Protein AF-A0A497YFB7-F1 (afdb_monomer_lite)

Secondary structure (DSSP, 8-state):
----------------------------------------------------------SSPPPTTGGGSEEEEEEEETTEEEEEEE-HHHHHHHHTTPPPPTT-EEEEEEEETTEEEEEEEEEE-SS--TTS-GGGSBTTEEEEEE-TTS-B-TT--THHHHHHHGGGGGGTT-TTHHHHHH--HHHHHHHHHHHHHTTT----TT-------S------SSS-SS---S----HHHHHHHHHHHHHHHHHTT--

InterPro domains:
  IPR032033 Cytochrome P460 [PF16694] (63-175)
  IPR038142 Cytochrome P460 superfamily [G3DSA:3.50.70.20] (50-182)

Sequence (255 aa):
MKKFLVQPFILVALTLVLIACSNREEPVVPQDSMGDETQTTDAQTSDSQNNQESSATSLIQLPENYEEGVLYTTVTRGSAFEELFTSEEAIEAVQNGEPVPSGTVMTLKIYEDEVLDRIFVMEKRDDWDPEILPEQRNGEWAYQSFDPEGALNEGEDIGRCISCHAGQENDDFLYKLDEMKTYDLEALAGQEDSAAFQFADSHSSGWGVMEVDADSGQALTQVAQGGENLLTNGPESQKVVQDVLLRMYINGLES

Radius of gyration: 34.87 Å; chains: 1; bounding box: 72×127×75 Å

Foldseek 3Di:
DDDDDDDDDDDDDDDDDDDDDDDDDDDDDDDDDDDDDDDDDDDDDPPPPPPPVPVCDDQDADDPCLVVFDQLDWDDDPQKIKTKGWHPQQLVCLLVVHPRDAQIKMKIFIDGNNHGAWIKIKGFHPDRDPVCDCQQAQHRIHIFIAGPVRHGDPVDDSSVLRVVLNVVVVLVSDPCSVSSNVGDPVVVVVVVVVVVVVVPPPPVVPDDDDDDPPDDPDDPDPPPPDDPDDDPDDPVVVVVVVVVVVVVVVVVVVD

Organism: NCBI:txid1373

pLDDT: mean 71.78, std 24.16, range [30.61, 98.44]

Structure (mmCIF, N/CA/C/O backbone):
data_AF-A0A497YFB7-F1
#
_entry.id   AF-A0A497YFB7-F1
#
loop_
_atom_site.group_PDB
_atom_site.id
_atom_site.type_symbol
_atom_site.label_atom_id
_atom_site.label_alt_id
_atom_site.label_comp_id
_atom_site.label_asym_id
_atom_site.label_entity_id
_atom_site.label_seq_id
_atom_site.pdbx_PDB_ins_code
_atom_site.Cartn_x
_atom_site.Cartn_y
_atom_site.Cartn_z
_atom_site.occupancy
_atom_site.B_iso_or_equiv
_atom_site.auth_seq_id
_atom_site.auth_comp_id
_atom_site.auth_asym_id
_atom_site.auth_atom_id
_atom_site.pdbx_PDB_model_num
ATOM 1 N N . MET A 1 1 ? -39.656 33.594 51.643 1.00 42.75 1 MET A N 1
ATOM 2 C CA . MET A 1 1 ? -38.319 33.996 51.143 1.00 42.75 1 MET A CA 1
ATOM 3 C C . MET A 1 1 ? -38.273 33.498 49.688 1.00 42.75 1 MET A C 1
ATOM 5 O O . MET A 1 1 ? -38.336 32.296 49.538 1.00 42.75 1 MET A O 1
ATOM 9 N N . LYS A 1 2 ? -38.545 34.251 48.598 1.00 42.22 2 LYS A N 1
ATOM 10 C CA . LYS A 1 2 ? -37.923 35.485 48.036 1.00 42.22 2 LYS A CA 1
ATOM 11 C C . LYS A 1 2 ? -36.401 35.244 47.858 1.00 42.22 2 LYS A C 1
ATOM 13 O O . LYS A 1 2 ? -35.780 35.028 48.884 1.00 42.22 2 LYS A O 1
ATOM 18 N N . LYS A 1 3 ? -35.744 35.265 46.680 1.00 46.88 3 LYS A N 1
ATOM 19 C CA . LYS A 1 3 ? -35.968 35.931 45.371 1.00 46.88 3 LYS A CA 1
ATOM 20 C C . LYS A 1 3 ? -35.132 35.282 44.230 1.00 46.88 3 LYS A C 1
ATOM 22 O O . LYS A 1 3 ? -34.163 34.590 44.503 1.00 46.88 3 LYS A O 1
ATOM 27 N N . PHE A 1 4 ? -35.524 35.618 42.996 1.00 54.41 4 PHE A N 1
ATOM 28 C CA . PHE A 1 4 ? -34.868 35.510 41.677 1.00 54.41 4 PHE A CA 1
ATOM 29 C C . PHE A 1 4 ? -33.481 36.185 41.533 1.00 54.41 4 PHE A C 1
ATOM 31 O O . PHE A 1 4 ? -33.250 37.187 42.207 1.00 54.41 4 PHE A O 1
ATOM 38 N N . LEU A 1 5 ? -32.674 35.722 40.552 1.00 58.81 5 LEU A N 1
ATOM 39 C CA . LEU A 1 5 ? -31.714 36.459 39.672 1.00 58.81 5 LEU A CA 1
ATOM 40 C C . LEU A 1 5 ? -31.010 35.412 38.757 1.00 58.81 5 LEU A C 1
ATOM 42 O O . LEU A 1 5 ? -30.361 34.529 39.296 1.00 58.81 5 LEU A O 1
ATOM 46 N N . VAL A 1 6 ? -31.284 35.218 37.454 1.00 48.78 6 VAL A N 1
ATOM 47 C CA . VAL A 1 6 ? -31.122 36.026 36.211 1.00 48.78 6 VAL A CA 1
ATOM 48 C C . VAL A 1 6 ? -29.656 36.210 35.737 1.00 48.78 6 VAL A C 1
ATOM 50 O O . VAL A 1 6 ? -29.008 37.138 36.196 1.00 48.78 6 VAL A O 1
ATOM 53 N N . GLN A 1 7 ? -29.245 35.353 34.767 1.00 47.09 7 GLN A N 1
ATOM 54 C CA . GLN A 1 7 ? -28.405 35.554 33.541 1.00 47.09 7 GLN A CA 1
ATOM 55 C C . GLN A 1 7 ? -26.952 36.128 33.630 1.00 47.09 7 GLN A C 1
ATOM 57 O O . GLN A 1 7 ? -26.627 36.709 34.658 1.00 47.09 7 GLN A O 1
ATOM 62 N N . PRO A 1 8 ? -26.061 36.004 32.593 1.00 56.19 8 PRO A N 1
ATOM 63 C CA . PRO A 1 8 ? -26.361 35.927 31.149 1.00 56.19 8 PRO A CA 1
ATOM 64 C C . PRO A 1 8 ? -25.592 34.927 30.250 1.00 56.19 8 PRO A C 1
ATOM 66 O O . PRO A 1 8 ? -24.484 34.478 30.519 1.00 56.19 8 PRO A O 1
ATOM 69 N N . PHE A 1 9 ? -26.250 34.666 29.114 1.00 48.81 9 PHE A N 1
ATOM 70 C CA . PHE A 1 9 ? -25.716 34.235 27.820 1.00 48.81 9 PHE A CA 1
ATOM 71 C C . PHE A 1 9 ? -24.522 35.103 27.385 1.00 48.81 9 PHE A C 1
ATOM 73 O O . PHE A 1 9 ? -24.640 36.329 27.363 1.00 48.81 9 PHE A O 1
ATOM 80 N N . ILE A 1 10 ? -23.425 34.478 26.951 1.00 48.16 10 ILE A N 1
ATOM 81 C CA . ILE A 1 10 ? -22.357 35.159 26.211 1.00 48.16 10 ILE A CA 1
ATOM 82 C C . ILE A 1 10 ? -22.570 34.892 24.722 1.00 48.16 10 ILE A C 1
ATOM 84 O O . ILE A 1 10 ? -22.382 33.790 24.216 1.00 48.16 10 ILE A O 1
ATOM 88 N N . LEU A 1 11 ? -23.015 35.952 24.056 1.00 49.31 11 LEU A N 1
ATOM 89 C CA . LEU A 1 11 ? -23.050 36.151 22.616 1.00 49.31 11 LEU A CA 1
ATOM 90 C C . LEU A 1 11 ? -21.598 36.367 22.152 1.00 49.31 11 LEU A C 1
ATOM 92 O O . LEU A 1 11 ? -21.020 37.408 22.460 1.00 49.31 11 LEU A O 1
ATOM 96 N N . VAL A 1 12 ? -20.992 35.413 21.442 1.00 50.50 12 VAL A N 1
ATOM 97 C CA . VAL A 1 12 ? -19.731 35.670 20.725 1.00 50.50 12 VAL A CA 1
ATOM 98 C C . VAL A 1 12 ? -20.082 36.018 19.288 1.00 50.50 12 VAL A C 1
ATOM 100 O O . VAL A 1 12 ? -20.609 35.205 18.531 1.00 50.50 12 VAL A O 1
ATOM 103 N N . ALA A 1 13 ? -19.863 37.290 18.980 1.00 49.97 13 ALA A N 1
ATOM 104 C CA . ALA A 1 13 ? -20.120 37.909 17.702 1.00 49.97 13 ALA A CA 1
ATOM 105 C C . ALA A 1 13 ? -19.137 37.420 16.632 1.00 49.97 13 ALA A C 1
ATOM 107 O O . ALA A 1 13 ? -17.928 37.352 16.837 1.00 49.97 13 ALA A O 1
ATOM 108 N N . LEU A 1 14 ? -19.713 37.154 15.466 1.00 50.00 14 LEU A N 1
ATOM 109 C CA . LEU A 1 14 ? -19.076 37.078 14.166 1.00 50.00 14 LEU A CA 1
ATOM 110 C C . LEU A 1 14 ? -18.364 38.410 13.856 1.00 50.00 14 LEU A C 1
ATOM 112 O O . LEU A 1 14 ? -19.027 39.439 13.722 1.00 50.00 14 LEU A O 1
ATOM 116 N N . THR A 1 15 ? -17.042 38.396 13.687 1.00 57.09 15 THR A N 1
ATOM 117 C CA . THR A 1 15 ? -16.309 39.490 13.029 1.00 57.09 15 THR A CA 1
ATOM 118 C C . THR A 1 15 ? -15.356 38.928 11.981 1.00 57.09 15 THR A C 1
ATOM 120 O O . THR A 1 15 ? -14.325 38.350 12.315 1.00 57.09 15 THR A O 1
ATOM 123 N N . LEU A 1 16 ? -15.721 39.130 10.710 1.00 52.56 16 LEU A N 1
ATOM 124 C CA . LEU A 1 16 ? -14.807 39.114 9.571 1.00 52.56 16 LEU A CA 1
ATOM 125 C C . LEU A 1 16 ? -13.705 40.164 9.781 1.00 52.56 16 LEU A C 1
ATOM 127 O O . LEU A 1 16 ? -14.020 41.330 10.024 1.00 52.56 16 LEU A O 1
ATOM 131 N N . VAL A 1 17 ? -12.444 39.789 9.562 1.00 63.25 17 VAL A N 1
ATOM 132 C CA . VAL A 1 17 ? -11.393 40.740 9.175 1.00 63.25 17 VAL A CA 1
ATOM 133 C C . VAL A 1 17 ? -10.777 40.260 7.867 1.00 63.25 17 VAL A C 1
ATOM 135 O O . VAL A 1 17 ? -10.357 39.115 7.732 1.00 63.25 17 VAL A O 1
ATOM 138 N N . LEU A 1 18 ? -10.822 41.165 6.894 1.00 52.75 18 LEU A N 1
ATOM 139 C CA . LEU A 1 18 ? -10.358 41.026 5.524 1.00 52.75 18 LEU A CA 1
ATOM 140 C C . LEU A 1 18 ? -8.827 40.970 5.449 1.00 52.75 18 LEU A C 1
ATOM 142 O O . LEU A 1 18 ? -8.122 41.670 6.173 1.00 52.75 18 LEU A O 1
ATOM 146 N N . ILE A 1 19 ? -8.355 40.180 4.490 1.00 59.09 19 ILE A N 1
ATOM 147 C CA . ILE A 1 19 ? -6.995 40.151 3.950 1.00 59.09 19 ILE A CA 1
ATOM 148 C C . ILE A 1 19 ? -6.651 41.517 3.335 1.00 59.09 19 ILE A C 1
ATOM 150 O O . ILE A 1 19 ? -7.432 42.045 2.544 1.00 59.09 19 ILE A O 1
ATOM 154 N N . ALA A 1 20 ? -5.453 42.039 3.609 1.00 40.19 20 ALA A N 1
ATOM 155 C CA . ALA A 1 20 ? -4.760 42.945 2.694 1.00 40.19 20 ALA A CA 1
ATOM 156 C C . ALA A 1 20 ? -3.237 42.805 2.840 1.00 40.19 20 ALA A C 1
ATOM 158 O O . ALA A 1 20 ? -2.679 42.884 3.933 1.00 40.19 20 ALA A O 1
ATOM 159 N N . CYS A 1 21 ? -2.598 42.570 1.699 1.00 46.19 21 CYS A N 1
ATOM 160 C CA . CYS A 1 21 ? -1.177 42.360 1.475 1.00 46.19 21 CYS A CA 1
ATOM 161 C C . CYS A 1 21 ? -0.323 43.559 1.925 1.00 46.19 21 CYS A C 1
ATOM 163 O O . CYS A 1 21 ? -0.639 44.702 1.596 1.00 46.19 21 CYS A O 1
ATOM 165 N N . SER A 1 22 ? 0.808 43.311 2.590 1.00 42.84 22 SER A N 1
ATOM 166 C CA . SER A 1 22 ? 1.875 44.311 2.708 1.00 42.84 22 SER A CA 1
ATOM 167 C C . SER A 1 22 ? 2.851 44.165 1.543 1.00 42.84 22 SER A C 1
ATOM 169 O O . SER A 1 22 ? 3.735 43.317 1.576 1.00 42.84 22 SER A O 1
ATOM 171 N N . ASN A 1 23 ? 2.710 45.036 0.543 1.00 52.12 23 ASN A N 1
ATOM 172 C CA . ASN A 1 23 ? 3.844 45.485 -0.259 1.00 52.12 23 ASN A CA 1
ATOM 173 C C . ASN A 1 23 ? 4.532 46.614 0.512 1.00 52.12 23 ASN A C 1
ATOM 175 O O . ASN A 1 23 ? 3.881 47.588 0.893 1.00 52.12 23 ASN A O 1
ATOM 179 N N . ARG A 1 24 ? 5.840 46.489 0.743 1.00 48.94 24 ARG A N 1
ATOM 180 C CA . ARG A 1 24 ? 6.675 47.579 1.250 1.00 48.94 24 ARG A CA 1
ATOM 181 C C . ARG A 1 24 ? 7.493 48.130 0.089 1.00 48.94 24 ARG A C 1
ATOM 183 O O . ARG A 1 24 ? 8.480 47.526 -0.313 1.00 48.94 24 ARG A O 1
ATOM 190 N N . GLU A 1 25 ? 7.057 49.266 -0.439 1.00 51.03 25 GLU A N 1
ATOM 191 C CA . GLU A 1 25 ? 7.879 50.142 -1.271 1.00 51.03 25 GLU A CA 1
ATOM 192 C C . GLU A 1 25 ? 8.700 51.054 -0.353 1.00 51.03 25 GLU A C 1
ATOM 194 O O . GLU A 1 25 ? 8.152 51.681 0.553 1.00 51.03 25 GLU A O 1
ATOM 199 N N . GLU A 1 26 ? 10.005 51.146 -0.594 1.00 54.66 26 GLU A N 1
ATOM 200 C CA . GLU A 1 26 ? 10.865 52.203 -0.055 1.00 54.66 26 GLU A CA 1
ATOM 201 C C . GLU A 1 26 ? 11.804 52.740 -1.153 1.00 54.66 26 GLU A C 1
ATOM 203 O O . GLU A 1 26 ? 11.994 52.079 -2.176 1.00 54.66 26 GLU A O 1
ATOM 208 N N . PRO A 1 27 ? 12.288 53.992 -1.020 1.00 50.84 27 PRO A N 1
ATOM 209 C CA . PRO A 1 27 ? 12.304 54.951 -2.118 1.00 50.84 27 PRO A CA 1
ATOM 210 C C . PRO A 1 27 ? 13.652 55.101 -2.832 1.00 50.84 27 PRO A C 1
ATOM 212 O O . PRO A 1 27 ? 14.726 54.947 -2.257 1.00 50.84 27 PRO A O 1
ATOM 215 N N . VAL A 1 28 ? 13.554 55.505 -4.100 1.00 43.94 28 VAL A N 1
ATOM 216 C CA . VAL A 1 28 ? 14.650 55.845 -5.014 1.00 43.94 28 VAL A CA 1
ATOM 217 C C . VAL A 1 28 ? 15.328 57.163 -4.616 1.00 43.94 28 VAL A C 1
ATOM 219 O O . VAL A 1 28 ? 14.665 58.190 -4.466 1.00 43.94 28 VAL A O 1
ATOM 222 N N . VAL A 1 29 ? 16.663 57.153 -4.552 1.00 45.00 29 VAL A N 1
ATOM 223 C CA . VAL A 1 29 ? 17.527 58.347 -4.608 1.00 45.00 29 VAL A CA 1
ATOM 224 C C . VAL A 1 29 ? 18.450 58.203 -5.829 1.00 45.00 29 VAL A C 1
ATOM 226 O O . VAL A 1 29 ? 19.072 57.150 -5.967 1.00 45.00 29 VAL A O 1
ATOM 229 N N . PRO A 1 30 ? 18.563 59.206 -6.722 1.00 49.78 30 PRO A N 1
ATOM 230 C CA . PRO A 1 30 ? 19.405 59.117 -7.911 1.00 49.78 30 PRO A CA 1
ATOM 231 C C . PRO A 1 30 ? 20.786 59.755 -7.688 1.00 49.78 30 PRO A C 1
ATOM 233 O O . PRO A 1 30 ? 20.888 60.870 -7.173 1.00 49.78 30 PRO A O 1
ATOM 236 N N . GLN A 1 31 ? 21.846 59.088 -8.146 1.00 36.91 31 GLN A N 1
ATOM 237 C CA . GLN A 1 31 ? 23.138 59.726 -8.411 1.00 36.91 31 GLN A CA 1
ATOM 238 C C . GLN A 1 31 ? 23.654 59.315 -9.792 1.00 36.91 31 GLN A C 1
ATOM 240 O O . GLN A 1 31 ? 23.968 58.154 -10.036 1.00 36.91 31 GLN A O 1
ATOM 245 N N . ASP A 1 32 ? 23.748 60.312 -10.671 1.00 36.38 32 ASP A N 1
ATOM 246 C CA . ASP A 1 32 ? 24.541 60.291 -11.896 1.00 36.38 32 ASP A CA 1
ATOM 247 C C . ASP A 1 32 ? 26.041 60.183 -11.574 1.00 36.38 32 ASP A C 1
ATOM 249 O O . ASP A 1 32 ? 26.531 60.891 -10.692 1.00 36.38 32 ASP A O 1
ATOM 253 N N . SER A 1 33 ? 26.779 59.371 -12.344 1.00 33.81 33 SER A N 1
ATOM 254 C CA . SER A 1 33 ? 27.949 59.813 -13.131 1.00 33.81 33 SER A CA 1
ATOM 255 C C . SER A 1 33 ? 28.871 58.648 -13.539 1.00 33.81 33 SER A C 1
ATOM 257 O O . SER A 1 33 ? 29.646 58.154 -12.731 1.00 33.81 33 SER A O 1
ATOM 259 N N . MET A 1 34 ? 28.840 58.345 -14.843 1.00 39.16 34 MET A N 1
ATOM 260 C CA . MET A 1 34 ? 29.971 58.059 -15.751 1.00 39.16 34 MET A CA 1
ATOM 261 C C . MET A 1 34 ? 30.961 56.926 -15.414 1.00 39.16 34 MET A C 1
ATOM 263 O O . MET A 1 34 ? 31.764 57.036 -14.493 1.00 39.16 34 MET A O 1
ATOM 267 N N . GLY A 1 35 ? 31.033 55.927 -16.306 1.00 33.19 35 GLY A N 1
ATOM 268 C CA . GLY A 1 35 ? 32.176 55.013 -16.383 1.00 33.19 35 GLY A CA 1
ATOM 269 C C . GLY A 1 35 ? 31.985 53.810 -17.309 1.00 33.19 35 GLY A C 1
ATOM 270 O O . GLY A 1 35 ? 31.681 52.734 -16.823 1.00 33.19 35 GLY A O 1
ATOM 271 N N . ASP A 1 36 ? 32.193 54.047 -18.605 1.00 31.95 36 ASP A N 1
ATOM 272 C CA . ASP A 1 36 ? 32.851 53.177 -19.599 1.00 31.95 36 ASP A CA 1
ATOM 273 C C . ASP A 1 36 ? 32.318 51.758 -19.914 1.00 31.95 36 ASP A C 1
ATOM 275 O O . ASP A 1 36 ? 32.188 50.873 -19.071 1.00 31.95 36 ASP A O 1
ATOM 279 N N . GLU A 1 37 ? 32.082 51.538 -21.209 1.00 37.53 37 GLU A N 1
ATOM 280 C CA . GLU A 1 37 ? 31.804 50.242 -21.820 1.00 37.53 37 GLU A CA 1
ATOM 281 C C . GLU A 1 37 ? 33.035 49.333 -21.731 1.00 37.53 37 GLU A C 1
ATOM 283 O O . GLU A 1 37 ? 34.111 49.694 -22.196 1.00 37.53 37 GLU A O 1
ATOM 288 N N . THR A 1 38 ? 32.866 48.092 -21.276 1.00 30.72 38 THR A N 1
ATOM 289 C CA . THR A 1 38 ? 33.532 46.934 -21.894 1.00 30.72 38 THR A CA 1
ATOM 290 C C . THR A 1 38 ? 32.700 45.687 -21.621 1.00 30.72 38 THR A C 1
ATOM 292 O O . THR A 1 38 ? 32.530 45.252 -20.486 1.00 30.72 38 THR A O 1
ATOM 295 N N . GLN A 1 39 ? 32.173 45.113 -22.701 1.00 39.41 39 GLN A N 1
ATOM 296 C CA . GLN A 1 39 ? 31.608 43.772 -22.731 1.00 39.41 39 GLN A CA 1
ATOM 297 C C . GLN A 1 39 ? 32.682 42.753 -22.353 1.00 39.41 39 GLN A C 1
ATOM 299 O O . GLN A 1 39 ? 33.675 42.612 -23.066 1.00 39.41 39 GLN A O 1
ATOM 304 N N . THR A 1 40 ? 32.446 41.955 -21.319 1.00 30.61 40 THR A N 1
ATOM 305 C CA . THR A 1 40 ? 32.860 40.552 -21.337 1.00 30.61 40 THR A CA 1
ATOM 306 C C . THR A 1 40 ? 31.831 39.739 -20.561 1.00 30.61 40 THR A C 1
ATOM 308 O O . THR A 1 40 ? 31.403 40.101 -19.471 1.00 30.61 40 THR A O 1
ATOM 311 N N . THR A 1 41 ? 31.364 38.702 -21.236 1.00 43.47 41 THR A N 1
ATOM 312 C CA . THR A 1 41 ? 30.466 37.640 -20.799 1.00 43.47 41 THR A CA 1
ATOM 313 C C . THR A 1 41 ? 30.865 37.057 -19.451 1.00 43.47 41 THR A C 1
ATOM 315 O O . THR A 1 41 ? 31.996 36.612 -19.348 1.00 43.47 41 THR A O 1
ATOM 318 N N . ASP A 1 42 ? 29.923 36.955 -18.513 1.00 32.50 42 ASP A N 1
ATOM 319 C CA . ASP A 1 42 ? 29.866 35.847 -17.556 1.00 32.50 42 ASP A CA 1
ATOM 320 C C . ASP A 1 42 ? 28.408 35.632 -17.139 1.00 32.50 42 ASP A C 1
ATOM 322 O O . ASP A 1 42 ? 27.735 36.507 -16.593 1.00 32.50 42 ASP A O 1
ATOM 326 N N . ALA A 1 43 ? 27.899 34.463 -17.518 1.00 38.19 43 ALA A N 1
ATOM 327 C CA . ALA A 1 43 ? 26.562 34.007 -17.210 1.00 38.19 43 ALA A CA 1
ATOM 328 C C . ALA A 1 43 ? 26.465 33.661 -15.722 1.00 38.19 43 ALA A C 1
ATOM 330 O O . ALA A 1 43 ? 27.314 32.970 -15.165 1.00 38.19 43 ALA A O 1
ATOM 331 N N . GLN A 1 44 ? 25.382 34.122 -15.105 1.00 38.00 44 GLN A N 1
ATOM 332 C CA . GLN A 1 44 ? 24.902 33.627 -13.827 1.00 38.00 44 GLN A CA 1
ATOM 333 C C . GLN A 1 44 ? 24.601 32.126 -13.944 1.00 38.00 44 GLN A C 1
ATOM 335 O O . GLN A 1 44 ? 23.666 31.743 -14.645 1.00 38.00 44 GLN A O 1
ATOM 340 N N . THR A 1 45 ? 25.331 31.291 -13.209 1.00 30.92 45 THR A N 1
ATOM 341 C CA . THR A 1 45 ? 24.811 30.008 -12.732 1.00 30.92 45 THR A CA 1
ATOM 342 C C . THR A 1 45 ? 24.738 30.074 -11.214 1.00 30.92 45 THR A C 1
ATOM 344 O O . THR A 1 45 ? 25.733 30.076 -10.493 1.00 30.92 45 THR A O 1
ATOM 347 N N . SER A 1 46 ? 23.511 30.230 -10.725 1.00 36.34 46 SER A N 1
ATOM 348 C CA . SER A 1 46 ? 23.160 29.980 -9.335 1.00 36.34 46 SER A CA 1
ATOM 349 C C . SER A 1 46 ? 23.064 28.472 -9.141 1.00 36.34 46 SER A C 1
ATOM 351 O O . SER A 1 46 ? 21.972 27.917 -9.180 1.00 36.34 46 SER A O 1
ATOM 353 N N . ASP A 1 47 ? 24.202 27.818 -8.933 1.00 32.59 47 ASP A N 1
ATOM 354 C CA . ASP A 1 47 ? 24.235 26.434 -8.466 1.00 32.59 47 ASP A CA 1
ATOM 355 C C . ASP A 1 47 ? 24.309 26.437 -6.940 1.00 32.59 47 ASP A C 1
ATOM 357 O O . ASP A 1 47 ? 25.370 26.332 -6.325 1.00 32.59 47 ASP A O 1
ATOM 361 N N . SER A 1 48 ? 23.142 26.564 -6.309 1.00 37.97 48 SER A N 1
ATOM 362 C CA . SER A 1 48 ? 22.956 26.072 -4.946 1.00 37.97 48 SER A CA 1
ATOM 363 C C . SER A 1 48 ? 22.889 24.548 -5.006 1.00 37.97 48 SER A C 1
ATOM 365 O O . SER A 1 48 ? 21.816 23.956 -4.938 1.00 37.97 48 SER A O 1
ATOM 367 N N . GLN A 1 49 ? 24.046 23.902 -5.139 1.00 39.72 49 GLN A N 1
ATOM 368 C CA . GLN A 1 49 ? 24.195 22.500 -4.770 1.00 39.72 49 GLN A CA 1
ATOM 369 C C . GLN A 1 49 ? 24.189 22.418 -3.245 1.00 39.72 49 GLN A C 1
ATOM 371 O O . GLN A 1 49 ? 25.234 22.397 -2.599 1.00 39.72 49 GLN A O 1
ATOM 376 N N . ASN A 1 50 ? 22.995 22.380 -2.658 1.00 34.59 50 ASN A N 1
ATOM 377 C CA . ASN A 1 50 ? 22.838 21.788 -1.341 1.00 34.59 50 ASN A CA 1
ATOM 378 C C . ASN A 1 50 ? 22.619 20.286 -1.552 1.00 34.59 50 ASN A C 1
ATOM 380 O O . ASN A 1 50 ? 21.502 19.789 -1.457 1.00 34.59 50 ASN A O 1
ATOM 384 N N . ASN A 1 51 ? 23.700 19.580 -1.900 1.00 42.62 51 ASN A N 1
ATOM 385 C CA . ASN A 1 51 ? 23.772 18.134 -1.729 1.00 42.62 51 ASN A CA 1
ATOM 386 C C . ASN A 1 51 ? 23.821 17.873 -0.220 1.00 42.62 51 ASN A C 1
ATOM 388 O O . ASN A 1 51 ? 24.886 17.719 0.375 1.00 42.62 51 ASN A O 1
ATOM 392 N N . GLN A 1 52 ? 22.650 17.862 0.411 1.00 38.06 52 GLN A N 1
ATOM 393 C CA . GLN A 1 52 ? 22.452 17.014 1.572 1.00 38.06 52 GLN A CA 1
ATOM 394 C C . GLN A 1 52 ? 22.350 15.599 1.019 1.00 38.06 52 GLN A C 1
ATOM 396 O O . GLN A 1 52 ? 21.291 15.121 0.626 1.00 38.06 52 GLN A O 1
ATOM 401 N N . GLU A 1 53 ? 23.522 14.986 0.917 1.00 40.69 53 GLU A N 1
ATOM 402 C CA . GLU A 1 53 ? 23.723 13.554 0.811 1.00 40.69 53 GLU A CA 1
ATOM 403 C C . GLU A 1 53 ? 23.120 12.935 2.077 1.00 40.69 53 GLU A C 1
ATOM 405 O O . GLU A 1 53 ? 23.794 12.710 3.082 1.00 40.69 53 GLU A O 1
ATOM 410 N N . SER A 1 54 ? 21.796 12.763 2.061 1.00 40.91 54 SER A N 1
ATOM 411 C CA . SER A 1 54 ? 21.125 11.861 2.978 1.00 40.91 54 SER A CA 1
ATOM 412 C C . SER A 1 54 ? 21.638 10.486 2.605 1.00 40.91 54 SER A C 1
ATOM 414 O O . SER A 1 54 ? 21.215 9.910 1.607 1.00 40.91 54 SER A O 1
ATOM 416 N N . SER A 1 55 ? 22.602 9.986 3.374 1.00 39.16 55 SER A N 1
ATOM 417 C CA . SER A 1 55 ? 22.894 8.558 3.404 1.00 39.16 55 SER A CA 1
ATOM 418 C C . SER A 1 55 ? 21.542 7.856 3.533 1.00 39.16 55 SER A C 1
ATOM 420 O O . SER A 1 55 ? 20.801 8.147 4.474 1.00 39.16 55 SER A O 1
ATOM 422 N N . ALA A 1 56 ? 21.159 7.085 2.514 1.00 53.22 56 ALA A N 1
ATOM 423 C CA . ALA A 1 56 ? 19.832 6.502 2.381 1.00 53.22 56 ALA A CA 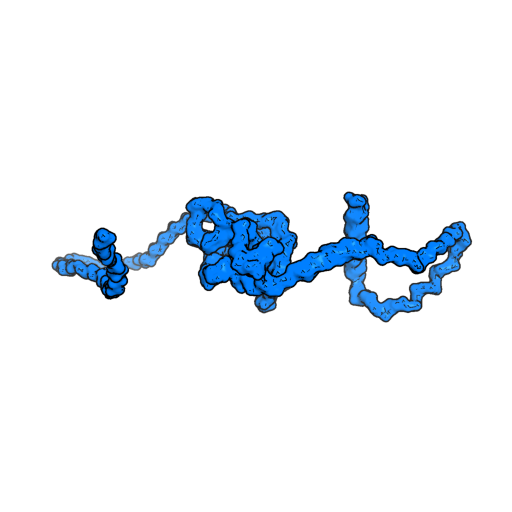1
ATOM 424 C C . ALA A 1 56 ? 19.670 5.373 3.404 1.00 53.22 56 ALA A C 1
ATOM 426 O O . ALA A 1 56 ? 19.734 4.191 3.088 1.00 53.22 56 ALA A O 1
ATOM 427 N N . THR A 1 57 ? 19.522 5.742 4.670 1.00 64.38 57 THR A N 1
ATOM 428 C CA . THR A 1 57 ? 19.076 4.818 5.698 1.00 64.38 57 THR A CA 1
ATOM 429 C C . THR A 1 57 ? 17.599 4.574 5.442 1.00 64.38 57 THR A C 1
ATOM 431 O O . THR A 1 57 ? 16.796 5.505 5.495 1.00 64.38 57 THR A O 1
ATOM 434 N N . SER A 1 58 ? 17.263 3.326 5.129 1.00 76.00 58 SER A N 1
ATOM 435 C CA . SER A 1 58 ? 15.884 2.882 4.969 1.00 76.00 58 SER A CA 1
ATOM 436 C C . SER A 1 58 ? 15.065 3.234 6.211 1.00 76.00 58 SER A C 1
ATOM 438 O O . SER A 1 58 ? 15.452 2.857 7.319 1.00 76.00 58 SER A O 1
ATOM 440 N N . LEU A 1 59 ? 13.947 3.947 6.045 1.00 81.88 59 LEU A N 1
ATOM 441 C CA . LEU A 1 59 ? 13.039 4.251 7.164 1.00 81.88 59 LEU A CA 1
ATOM 442 C C . LEU A 1 59 ? 12.224 3.021 7.581 1.00 81.88 59 LEU A C 1
ATOM 444 O O . LEU A 1 59 ? 11.827 2.906 8.736 1.00 81.88 59 LEU A O 1
ATOM 448 N N . ILE A 1 60 ? 11.994 2.112 6.631 1.00 88.56 60 ILE A N 1
ATOM 449 C CA . ILE A 1 60 ? 11.224 0.879 6.796 1.00 88.56 60 ILE A CA 1
ATOM 450 C C . ILE A 1 60 ? 12.105 -0.296 6.389 1.00 88.56 60 ILE A C 1
ATOM 452 O O . ILE A 1 60 ? 12.823 -0.226 5.394 1.00 88.56 60 ILE A O 1
ATOM 456 N N . GLN A 1 61 ? 12.039 -1.394 7.127 1.00 87.31 61 GLN A N 1
ATOM 457 C CA . GLN A 1 61 ? 12.649 -2.659 6.718 1.00 87.31 61 GLN A CA 1
ATOM 458 C C . GLN A 1 61 ? 11.599 -3.501 5.990 1.00 87.31 61 GLN A C 1
ATOM 460 O O . GLN A 1 61 ? 10.436 -3.494 6.384 1.00 87.31 61 GLN A O 1
ATOM 465 N N . LEU A 1 62 ? 11.997 -4.246 4.958 1.00 86.44 62 LEU A N 1
ATOM 466 C CA . LEU A 1 62 ? 11.117 -5.249 4.361 1.00 86.44 62 LEU A CA 1
ATOM 467 C C . LEU A 1 62 ? 10.864 -6.347 5.414 1.00 86.44 62 LEU A C 1
ATOM 469 O O . LEU A 1 62 ? 11.838 -6.950 5.875 1.00 86.44 62 LEU A O 1
ATOM 473 N N . PRO A 1 63 ? 9.612 -6.597 5.842 1.00 80.06 63 PRO A N 1
ATOM 474 C CA . PRO A 1 63 ? 9.335 -7.659 6.807 1.00 80.06 63 PRO A CA 1
ATOM 475 C C . PRO A 1 63 ? 9.718 -9.018 6.225 1.00 80.06 63 PRO A C 1
ATOM 477 O O . PRO A 1 63 ? 9.446 -9.265 5.057 1.00 80.06 63 PRO A O 1
ATOM 480 N N . GLU A 1 64 ? 10.290 -9.927 7.016 1.00 81.94 64 GLU A N 1
ATOM 481 C CA . GLU A 1 64 ? 10.659 -11.269 6.522 1.00 81.94 64 GLU A CA 1
ATOM 482 C C . GLU A 1 64 ? 9.449 -12.045 5.974 1.00 81.94 64 GLU A C 1
ATOM 484 O O . GLU A 1 64 ? 9.583 -12.832 5.042 1.00 81.94 64 GLU A O 1
ATOM 489 N N . ASN A 1 65 ? 8.261 -11.773 6.514 1.00 76.75 65 ASN A N 1
ATOM 490 C CA . ASN A 1 65 ? 6.996 -12.410 6.167 1.00 76.75 65 ASN A CA 1
ATOM 491 C C . ASN A 1 65 ? 6.112 -11.550 5.245 1.00 76.75 65 ASN A C 1
ATOM 493 O O . ASN A 1 65 ? 4.898 -11.737 5.214 1.00 76.75 65 ASN A O 1
ATOM 497 N N . TYR A 1 66 ? 6.678 -10.592 4.502 1.00 75.31 66 TYR A N 1
ATOM 498 C CA . TYR A 1 66 ? 5.890 -9.719 3.618 1.00 75.31 66 TYR A CA 1
ATOM 499 C C . TYR A 1 66 ? 5.091 -10.489 2.547 1.00 75.31 66 TYR A C 1
ATOM 501 O O . TYR A 1 66 ? 4.084 -9.992 2.048 1.00 75.31 66 TYR A O 1
ATOM 509 N N . GLU A 1 67 ? 5.528 -11.706 2.209 1.00 73.81 67 GLU A N 1
ATOM 510 C CA . GLU A 1 67 ? 4.845 -12.608 1.272 1.00 73.81 67 GLU A CA 1
ATOM 511 C C . GLU A 1 67 ? 3.737 -13.449 1.922 1.00 73.81 67 GLU A C 1
ATOM 513 O O . GLU A 1 67 ? 2.952 -14.071 1.212 1.00 73.81 67 GLU A O 1
ATOM 518 N N . GLU A 1 68 ? 3.654 -13.470 3.254 1.00 79.44 68 GLU A N 1
ATOM 519 C CA . GLU A 1 68 ? 2.642 -14.218 4.013 1.00 79.44 68 GLU A CA 1
ATOM 520 C C . GLU A 1 68 ? 1.384 -13.379 4.299 1.00 79.44 68 GLU A C 1
ATOM 522 O O . GLU A 1 68 ? 0.453 -13.846 4.951 1.00 79.44 68 GLU A O 1
ATOM 527 N N . GLY A 1 69 ? 1.345 -12.128 3.827 1.00 88.88 69 GLY A N 1
ATOM 528 C CA . GLY A 1 69 ? 0.167 -11.274 3.930 1.00 88.88 69 GLY A CA 1
ATOM 529 C C . GLY A 1 69 ? -0.999 -11.762 3.066 1.00 88.88 69 GLY A C 1
ATOM 530 O O . GLY A 1 69 ? -0.840 -12.512 2.102 1.00 88.88 69 GLY A O 1
ATOM 531 N N . VAL A 1 70 ? -2.195 -11.267 3.367 1.00 94.94 70 VAL A N 1
ATOM 532 C CA . VAL A 1 70 ? -3.384 -11.486 2.545 1.00 94.94 70 VAL A CA 1
ATOM 533 C C . VAL A 1 70 ? -3.262 -10.692 1.246 1.00 94.94 70 VAL A C 1
ATOM 535 O O . VAL A 1 70 ? -3.243 -9.460 1.278 1.00 94.94 70 VAL A O 1
ATOM 538 N N . LEU A 1 71 ? -3.243 -11.387 0.103 1.00 95.75 71 LEU A N 1
ATOM 539 C CA . LEU A 1 71 ? -3.418 -10.775 -1.218 1.00 95.75 71 LEU A CA 1
ATOM 540 C C . LEU A 1 71 ? -4.858 -10.274 -1.360 1.00 95.75 71 LEU A C 1
ATOM 542 O O . LEU A 1 71 ? -5.752 -11.023 -1.755 1.00 95.75 71 LEU A O 1
ATOM 546 N N . TYR A 1 72 ? -5.091 -9.005 -1.036 1.00 96.06 72 TYR A N 1
ATOM 547 C CA . TYR A 1 72 ? -6.450 -8.471 -0.972 1.00 96.06 72 TYR A CA 1
ATOM 548 C C . TYR A 1 72 ? -6.920 -7.842 -2.286 1.00 96.06 72 TYR A C 1
ATOM 550 O O . TYR A 1 72 ? -8.121 -7.703 -2.519 1.00 96.06 72 TYR A O 1
ATOM 558 N N . THR A 1 73 ? -5.996 -7.452 -3.168 1.00 97.12 73 THR A N 1
ATOM 559 C CA . THR A 1 73 ? -6.347 -6.961 -4.503 1.00 97.12 73 THR A CA 1
ATOM 560 C C . THR A 1 73 ? -5.185 -7.086 -5.484 1.00 97.12 73 THR A C 1
ATOM 562 O O . THR A 1 73 ? -4.015 -7.107 -5.104 1.00 97.12 73 THR A O 1
ATOM 565 N N . THR A 1 74 ? -5.522 -7.119 -6.770 1.00 97.31 74 THR A N 1
ATOM 566 C CA . THR A 1 74 ? -4.560 -7.098 -7.875 1.00 97.31 74 THR A CA 1
ATOM 567 C C . THR A 1 74 ? -4.930 -6.004 -8.864 1.00 97.31 74 THR A C 1
ATOM 569 O O . THR A 1 74 ? -6.117 -5.766 -9.106 1.00 97.31 74 THR A O 1
ATOM 572 N N . VAL A 1 75 ? -3.944 -5.368 -9.494 1.00 96.69 75 VAL A N 1
ATOM 573 C CA . VAL A 1 75 ? -4.185 -4.331 -10.506 1.00 96.69 75 VAL A CA 1
ATOM 574 C C . VAL A 1 75 ? -3.364 -4.603 -11.761 1.00 96.69 75 VAL A C 1
ATOM 576 O O . VAL A 1 75 ? -2.197 -4.955 -11.689 1.00 96.69 75 VAL A O 1
ATOM 579 N N . THR A 1 76 ? -3.956 -4.411 -12.939 1.00 96.25 76 THR A N 1
ATOM 580 C CA . THR A 1 76 ? -3.245 -4.522 -14.222 1.00 96.25 76 THR A CA 1
ATOM 581 C C . THR A 1 76 ? -3.223 -3.170 -14.925 1.00 96.25 76 THR A C 1
ATOM 583 O O . THR A 1 76 ? -4.270 -2.535 -15.092 1.00 96.25 76 THR A O 1
ATOM 586 N N . ARG A 1 77 ? -2.041 -2.720 -15.360 1.00 92.12 77 ARG A N 1
ATOM 587 C CA . ARG A 1 77 ? -1.827 -1.441 -16.054 1.00 92.12 77 ARG A CA 1
ATOM 588 C C . ARG A 1 77 ? -0.857 -1.617 -17.225 1.00 92.12 77 ARG A C 1
ATOM 590 O O . ARG A 1 77 ? 0.344 -1.431 -17.092 1.00 92.12 77 ARG A O 1
ATOM 597 N N . GLY A 1 78 ? -1.387 -1.919 -18.411 1.00 93.06 78 GLY A N 1
ATOM 598 C CA . GLY A 1 78 ? -0.539 -2.189 -19.577 1.00 93.06 78 GLY A CA 1
ATOM 599 C C . GLY A 1 78 ? 0.168 -3.539 -19.435 1.00 93.06 78 GLY A C 1
ATOM 600 O O . GLY A 1 78 ? -0.523 -4.544 -19.294 1.00 93.06 78 GLY A O 1
ATOM 601 N N . SER A 1 79 ? 1.504 -3.551 -19.494 1.00 91.81 79 SER A N 1
ATOM 602 C CA . SER A 1 79 ? 2.347 -4.725 -19.201 1.00 91.81 79 SER A CA 1
ATOM 603 C C . SER A 1 79 ? 2.529 -4.977 -17.705 1.00 91.81 79 SER A C 1
ATOM 605 O O . SER A 1 79 ? 2.873 -6.094 -17.327 1.00 91.81 79 SER A O 1
ATOM 607 N N . ALA A 1 80 ? 2.267 -3.969 -16.867 1.00 95.19 80 ALA A N 1
ATOM 608 C CA . ALA A 1 80 ? 2.449 -4.077 -15.432 1.00 95.19 80 ALA A CA 1
ATOM 609 C C . ALA A 1 80 ? 1.292 -4.840 -14.773 1.00 95.19 80 ALA A C 1
ATOM 611 O O . ALA A 1 80 ? 0.110 -4.549 -15.017 1.00 95.19 80 ALA A O 1
ATOM 612 N N . PHE A 1 81 ? 1.636 -5.774 -13.892 1.00 96.81 81 PHE A N 1
ATOM 613 C CA . PHE A 1 81 ? 0.727 -6.472 -12.990 1.00 96.81 81 PHE A CA 1
ATOM 614 C C . PHE A 1 81 ? 1.159 -6.229 -11.545 1.00 96.81 81 PHE A C 1
ATOM 616 O O . PHE A 1 81 ? 2.340 -6.267 -11.224 1.00 96.81 81 PHE A O 1
ATOM 623 N N . GLU A 1 82 ? 0.203 -5.946 -10.676 1.00 97.19 82 GLU A N 1
ATOM 624 C CA . GLU A 1 82 ? 0.435 -5.539 -9.299 1.00 97.19 82 GLU A CA 1
ATOM 625 C C . GLU A 1 82 ? -0.345 -6.435 -8.348 1.00 97.19 82 GLU A C 1
ATOM 627 O O . GLU A 1 82 ? -1.545 -6.640 -8.538 1.00 97.19 82 GLU A O 1
ATOM 632 N N . GLU A 1 83 ? 0.320 -6.896 -7.297 1.00 97.25 83 GLU A N 1
ATOM 633 C CA . GLU A 1 83 ? -0.274 -7.645 -6.193 1.00 97.25 83 GLU A CA 1
ATOM 634 C C . GLU A 1 83 ? -0.111 -6.839 -4.905 1.00 97.25 83 GLU A C 1
ATOM 636 O O . GLU A 1 83 ? 1.003 -6.427 -4.570 1.00 97.25 83 GLU A O 1
ATOM 641 N N . LEU A 1 84 ? -1.217 -6.579 -4.206 1.00 97.12 84 LEU A N 1
ATOM 642 C CA . LEU A 1 84 ? -1.220 -5.807 -2.968 1.00 97.12 84 LEU A CA 1
ATOM 643 C C . LEU A 1 84 ? -1.571 -6.707 -1.784 1.00 97.12 84 LEU A C 1
ATOM 645 O O . LEU A 1 84 ? -2.617 -7.360 -1.769 1.00 97.12 84 LEU A O 1
ATOM 649 N N . PHE A 1 85 ? -0.713 -6.668 -0.774 1.00 97.12 85 PHE A N 1
ATOM 650 C CA . PHE A 1 85 ? -0.779 -7.494 0.421 1.00 97.12 85 PHE A CA 1
ATOM 651 C C . PHE A 1 85 ? -0.874 -6.631 1.676 1.00 97.12 85 PHE A C 1
ATOM 653 O O . PHE A 1 85 ? -0.294 -5.543 1.736 1.00 97.12 85 PHE A O 1
ATOM 660 N N . THR A 1 86 ? -1.571 -7.127 2.695 1.00 96.31 86 THR A N 1
ATOM 661 C CA . THR A 1 86 ? -1.517 -6.594 4.066 1.00 96.31 86 THR A CA 1
ATOM 662 C C . THR A 1 86 ? -1.946 -7.668 5.074 1.00 96.31 86 THR A C 1
ATOM 664 O O . THR A 1 86 ? -2.204 -8.806 4.684 1.00 96.31 86 THR A O 1
ATOM 667 N N . SER A 1 87 ? -1.983 -7.356 6.369 1.00 94.75 87 SER A N 1
ATOM 668 C CA . SER A 1 87 ? -2.442 -8.298 7.392 1.00 94.75 87 SER A CA 1
ATOM 669 C C . SER A 1 87 ? -3.965 -8.456 7.382 1.00 94.75 87 SER A C 1
ATOM 671 O O . SER A 1 87 ? -4.705 -7.523 7.072 1.00 94.75 87 SER A O 1
ATOM 673 N N . GLU A 1 88 ? -4.443 -9.632 7.789 1.00 95.44 88 GLU A N 1
ATOM 674 C CA . GLU A 1 88 ? -5.869 -9.866 8.051 1.00 95.44 88 GLU A CA 1
ATOM 675 C C . GLU A 1 88 ? -6.425 -8.864 9.077 1.00 95.44 88 GLU A C 1
ATOM 677 O O . GLU A 1 88 ? -7.469 -8.267 8.840 1.00 95.44 88 GLU A O 1
ATOM 682 N N . GLU A 1 89 ? -5.667 -8.576 10.142 1.00 95.88 89 GLU A N 1
ATOM 683 C CA . GLU A 1 89 ? -6.018 -7.576 11.164 1.00 95.88 89 GLU A CA 1
ATOM 684 C C . GLU A 1 89 ? -6.303 -6.187 10.563 1.00 95.88 89 GLU A C 1
ATOM 686 O O . GLU A 1 89 ? -7.261 -5.518 10.955 1.00 95.88 89 GLU A O 1
ATOM 691 N N . ALA A 1 90 ? -5.505 -5.747 9.583 1.00 97.12 90 ALA A N 1
ATOM 692 C CA . ALA A 1 90 ? -5.725 -4.465 8.921 1.00 97.12 90 ALA A CA 1
ATOM 693 C C . ALA A 1 90 ? -7.012 -4.472 8.083 1.00 97.12 90 ALA A C 1
ATOM 695 O O . ALA A 1 90 ? -7.759 -3.489 8.093 1.00 97.12 90 ALA A O 1
ATOM 696 N N . ILE A 1 91 ? -7.299 -5.580 7.391 1.00 98.19 91 ILE A N 1
ATOM 697 C CA . ILE A 1 91 ? -8.535 -5.746 6.616 1.00 98.19 91 ILE A CA 1
ATOM 698 C C . ILE A 1 91 ? -9.747 -5.728 7.554 1.00 98.19 91 ILE A C 1
ATOM 700 O O . ILE A 1 91 ? -10.690 -4.975 7.307 1.00 98.19 91 ILE A O 1
ATOM 704 N N . GLU A 1 92 ? -9.711 -6.487 8.651 1.00 98.19 92 GLU A N 1
ATOM 705 C CA . GLU A 1 92 ? -10.780 -6.527 9.655 1.00 98.19 92 GLU A CA 1
ATOM 706 C C . GLU A 1 92 ? -11.057 -5.147 10.260 1.00 98.19 92 GLU A C 1
ATOM 708 O O . GLU A 1 92 ? -12.213 -4.716 10.317 1.00 98.19 92 GLU A O 1
ATOM 713 N N . ALA A 1 93 ? -10.013 -4.420 10.670 1.00 98.44 93 ALA A N 1
ATOM 714 C CA . ALA A 1 93 ? -10.152 -3.072 11.216 1.00 98.44 93 ALA A CA 1
ATOM 715 C C . ALA A 1 93 ? -10.865 -2.142 10.219 1.00 98.44 93 ALA A C 1
ATOM 717 O O . ALA A 1 93 ? -11.846 -1.476 10.564 1.00 98.44 93 ALA A O 1
ATOM 718 N N . VAL A 1 94 ? -10.444 -2.163 8.949 1.00 98.38 94 VAL A N 1
ATOM 719 C CA . VAL A 1 94 ? -11.062 -1.359 7.884 1.00 98.38 94 VAL A CA 1
ATOM 720 C C . VAL A 1 94 ? -12.525 -1.755 7.647 1.00 98.38 94 VAL A C 1
ATOM 722 O O . VAL A 1 94 ? -13.375 -0.873 7.487 1.00 98.38 94 VAL A O 1
ATOM 725 N N . GLN A 1 95 ? -12.855 -3.049 7.664 1.00 98.31 95 GLN A N 1
ATOM 726 C CA . GLN A 1 95 ? -14.235 -3.539 7.524 1.00 98.31 95 GLN A CA 1
ATOM 727 C C . GLN A 1 95 ? -15.134 -3.119 8.691 1.00 98.31 95 GLN A C 1
ATOM 729 O O . GLN A 1 95 ? -16.306 -2.789 8.487 1.00 98.31 95 GLN A O 1
ATOM 734 N N . ASN A 1 96 ? -14.575 -3.050 9.898 1.00 98.19 96 ASN A N 1
ATOM 735 C CA . ASN A 1 96 ? -15.266 -2.582 11.098 1.00 98.19 96 ASN A CA 1
ATOM 736 C C . ASN A 1 96 ? -15.394 -1.047 11.166 1.00 98.19 96 ASN A C 1
ATOM 738 O O . ASN A 1 96 ? -16.050 -0.519 12.068 1.00 98.19 96 ASN A O 1
ATOM 742 N N . GLY A 1 97 ? -14.817 -0.320 10.202 1.00 97.50 97 GLY A N 1
ATOM 743 C CA . GLY A 1 97 ? -14.776 1.143 10.195 1.00 97.50 97 GLY A CA 1
ATOM 744 C C . GLY A 1 97 ? -13.836 1.722 11.255 1.00 97.50 97 GLY A C 1
ATOM 745 O O . GLY A 1 97 ? -13.989 2.881 11.650 1.00 97.50 97 GLY A O 1
ATOM 746 N N . GLU A 1 98 ? -12.896 0.915 11.736 1.00 98.19 98 GLU A N 1
ATOM 747 C CA . GLU A 1 98 ? -11.852 1.308 12.671 1.00 98.19 98 GLU A CA 1
ATOM 748 C C . GLU A 1 98 ? -10.644 1.882 11.907 1.00 98.19 98 GLU A C 1
ATOM 750 O O . GLU A 1 98 ? -10.464 1.609 10.716 1.00 98.19 98 GLU A O 1
ATOM 755 N N . PRO A 1 99 ? -9.811 2.720 12.551 1.00 97.38 99 PRO A N 1
ATOM 756 C CA . PRO A 1 99 ? -8.557 3.160 11.952 1.00 97.38 99 PRO A CA 1
ATOM 757 C C . PRO A 1 99 ? -7.640 1.970 11.660 1.00 97.38 99 PRO A C 1
ATOM 759 O O . PRO A 1 99 ? -7.587 1.030 12.452 1.00 97.38 99 PRO A O 1
ATOM 762 N N . VAL A 1 100 ? -6.849 2.054 10.586 1.00 98.19 100 VAL A N 1
ATOM 763 C CA . VAL A 1 100 ? -5.798 1.060 10.324 1.00 98.19 100 VAL A CA 1
ATOM 764 C C . VAL A 1 100 ? -4.846 1.014 11.533 1.00 98.19 100 VAL A C 1
ATOM 766 O O . VAL A 1 100 ? -4.375 2.085 11.941 1.00 98.19 100 VAL A O 1
ATOM 769 N N . PRO A 1 101 ? -4.564 -0.162 12.124 1.00 97.69 101 PRO A N 1
ATOM 770 C CA . PRO A 1 101 ? -3.718 -0.264 13.311 1.00 97.69 101 PRO A CA 1
ATOM 771 C C . PRO A 1 101 ? -2.276 0.210 13.073 1.00 97.69 101 PRO A C 1
ATOM 773 O O . PRO A 1 101 ? -1.713 0.012 11.992 1.00 97.69 101 PRO A O 1
ATOM 776 N N . SER A 1 102 ? -1.656 0.800 14.100 1.00 96.94 102 SER A N 1
ATOM 777 C CA . SER A 1 102 ? -0.203 1.034 14.127 1.00 96.94 102 SER A CA 1
ATOM 778 C C . SER A 1 102 ? 0.537 -0.308 14.042 1.00 96.94 102 SER A C 1
ATOM 780 O O . SER A 1 102 ? 0.093 -1.298 14.619 1.00 96.94 102 SER A O 1
ATOM 782 N N . GLY A 1 103 ? 1.640 -0.354 13.299 1.00 93.88 103 GLY A N 1
ATOM 783 C CA . GLY A 1 103 ? 2.361 -1.577 12.940 1.00 93.88 103 GLY A CA 1
ATOM 784 C C . GLY A 1 103 ? 1.852 -2.258 11.666 1.00 93.88 103 GLY A C 1
ATOM 785 O O . GLY A 1 103 ? 2.452 -3.239 11.230 1.00 93.88 103 GLY A O 1
ATOM 786 N N . THR A 1 104 ? 0.782 -1.753 11.037 1.00 95.75 104 THR A N 1
ATOM 787 C CA . THR A 1 104 ? 0.326 -2.280 9.743 1.00 95.75 104 THR A CA 1
ATOM 788 C C . THR A 1 104 ? 1.389 -2.056 8.678 1.00 95.75 104 THR A C 1
ATOM 790 O O . THR A 1 104 ? 1.824 -0.925 8.445 1.00 95.75 104 THR A O 1
ATOM 793 N N . VAL A 1 105 ? 1.736 -3.131 7.975 1.00 95.75 105 VAL A N 1
ATOM 794 C CA . VAL A 1 105 ? 2.545 -3.085 6.761 1.00 95.75 105 VAL A CA 1
ATOM 795 C C . VAL A 1 105 ? 1.669 -3.438 5.566 1.00 95.75 105 VAL A C 1
ATOM 797 O O . VAL A 1 105 ? 0.884 -4.390 5.599 1.00 95.75 105 VAL A O 1
ATOM 800 N N . MET A 1 106 ? 1.810 -2.663 4.496 1.00 96.50 106 MET A N 1
ATOM 801 C CA . MET A 1 106 ? 1.250 -2.988 3.192 1.00 96.50 106 MET A CA 1
ATOM 802 C C . MET A 1 106 ? 2.382 -3.155 2.190 1.00 96.50 106 MET A C 1
ATOM 804 O O . MET A 1 106 ? 3.307 -2.337 2.143 1.00 96.50 106 MET A O 1
ATOM 808 N N . THR A 1 107 ? 2.289 -4.194 1.370 1.00 97.19 107 THR A N 1
ATOM 809 C CA . THR A 1 107 ? 3.295 -4.512 0.359 1.00 97.19 107 THR A CA 1
ATOM 810 C C . THR A 1 107 ? 2.658 -4.547 -1.017 1.00 97.19 107 THR A C 1
ATOM 812 O O . THR A 1 107 ? 1.606 -5.144 -1.210 1.00 97.19 107 THR A O 1
ATOM 815 N N . LEU A 1 108 ? 3.303 -3.901 -1.982 1.00 96.56 108 LEU A N 1
ATOM 816 C CA . LEU A 1 108 ? 2.927 -3.918 -3.385 1.00 96.56 108 LEU A CA 1
ATOM 817 C C . LEU A 1 108 ? 4.059 -4.557 -4.189 1.00 96.56 108 LEU A C 1
ATOM 819 O O . LEU A 1 108 ? 5.140 -3.978 -4.307 1.00 96.56 108 LEU A O 1
ATOM 823 N N . LYS A 1 109 ? 3.804 -5.736 -4.758 1.00 96.88 109 LYS A N 1
ATOM 824 C CA . LYS A 1 109 ? 4.710 -6.394 -5.707 1.00 96.88 109 LYS A CA 1
ATOM 825 C C . LYS A 1 109 ? 4.312 -5.976 -7.114 1.00 96.88 109 LYS A C 1
ATOM 827 O O . LYS A 1 109 ? 3.148 -6.117 -7.485 1.00 96.88 109 LYS A O 1
ATOM 832 N N . ILE A 1 110 ? 5.262 -5.451 -7.883 1.00 96.75 110 ILE A N 1
ATOM 833 C CA . ILE A 1 110 ? 5.034 -5.035 -9.270 1.00 96.75 110 ILE A CA 1
ATOM 834 C C . ILE A 1 110 ? 5.811 -5.954 -10.199 1.00 96.75 110 ILE A C 1
ATOM 836 O O . ILE A 1 110 ? 7.025 -6.110 -10.072 1.00 96.75 110 ILE A O 1
ATOM 840 N N . TYR A 1 111 ? 5.093 -6.520 -11.156 1.00 97.69 111 TYR A N 1
ATOM 841 C CA . TYR A 1 111 ? 5.596 -7.385 -12.203 1.00 97.69 111 TYR A CA 1
ATOM 842 C C . TYR A 1 111 ? 5.520 -6.652 -13.540 1.00 97.69 111 TYR A C 1
ATOM 844 O O . TYR A 1 111 ? 4.484 -6.073 -13.862 1.00 97.69 111 TYR A O 1
ATOM 852 N N . GLU A 1 112 ? 6.579 -6.720 -14.337 1.00 96.81 112 GLU A N 1
ATOM 853 C CA . GLU A 1 112 ? 6.620 -6.256 -15.728 1.00 96.81 112 GLU A CA 1
ATOM 854 C C . GLU A 1 112 ? 6.963 -7.451 -16.615 1.00 96.81 112 GLU A C 1
ATOM 856 O O . GLU A 1 112 ? 7.894 -8.199 -16.317 1.00 96.81 112 GLU A O 1
ATOM 861 N N . ASP A 1 113 ? 6.190 -7.666 -17.682 1.00 94.81 113 ASP A N 1
ATOM 862 C CA . ASP A 1 113 ? 6.349 -8.830 -18.568 1.00 94.81 113 ASP A CA 1
ATOM 863 C C . ASP A 1 113 ? 6.439 -10.169 -17.795 1.00 94.81 113 ASP A C 1
ATOM 865 O O . ASP A 1 113 ? 7.243 -11.043 -18.114 1.00 94.81 113 ASP A O 1
ATOM 869 N N . GLU A 1 114 ? 5.602 -10.316 -16.758 1.00 92.94 114 GLU A N 1
ATOM 870 C CA . GLU A 1 114 ? 5.520 -11.494 -15.869 1.00 92.94 114 GLU A CA 1
ATOM 871 C C . GLU A 1 114 ? 6.757 -11.731 -14.975 1.00 92.94 114 GLU A C 1
ATOM 873 O O . GLU A 1 114 ? 6.857 -12.764 -14.308 1.00 92.94 114 GLU A O 1
ATOM 878 N N . VAL A 1 115 ? 7.683 -10.771 -14.899 1.00 96.38 115 VAL A N 1
ATOM 879 C CA . VAL A 1 115 ? 8.873 -10.819 -14.036 1.00 96.38 115 VAL A CA 1
ATOM 880 C C . VAL A 1 115 ? 8.732 -9.800 -12.909 1.00 96.38 115 VAL A C 1
ATOM 882 O O . VAL A 1 115 ? 8.377 -8.652 -13.161 1.00 96.38 115 VAL A O 1
ATOM 885 N N . LEU A 1 116 ? 9.014 -10.207 -11.665 1.00 96.44 116 LEU A N 1
ATOM 886 C CA . LEU A 1 116 ? 9.034 -9.287 -10.523 1.00 96.44 116 LEU A CA 1
ATOM 887 C C . LEU A 1 116 ? 10.089 -8.200 -10.768 1.00 96.44 116 LEU A C 1
ATOM 889 O O . LEU A 1 116 ? 11.268 -8.510 -10.921 1.00 96.44 116 LEU A O 1
ATOM 893 N N . ASP A 1 117 ? 9.650 -6.946 -10.815 1.00 96.00 117 ASP A N 1
ATOM 894 C CA . ASP A 1 117 ? 10.487 -5.784 -11.129 1.00 96.00 117 ASP A CA 1
ATOM 895 C C . ASP A 1 117 ? 10.849 -4.987 -9.870 1.00 96.00 117 ASP A C 1
ATOM 897 O O . ASP A 1 117 ? 11.983 -4.534 -9.724 1.00 96.00 117 ASP A O 1
ATOM 901 N N . ARG A 1 118 ? 9.901 -4.828 -8.936 1.00 95.44 118 ARG A N 1
ATOM 902 C CA . ARG A 1 118 ? 10.125 -4.107 -7.672 1.00 95.44 118 ARG A CA 1
ATOM 903 C C . ARG A 1 118 ? 9.085 -4.429 -6.608 1.00 95.44 118 ARG A C 1
ATOM 905 O O . ARG A 1 118 ? 7.966 -4.848 -6.915 1.00 95.44 118 ARG A O 1
ATOM 912 N N . ILE A 1 119 ? 9.446 -4.137 -5.362 1.00 96.19 119 ILE A N 1
ATOM 913 C CA . ILE A 1 119 ? 8.576 -4.259 -4.193 1.00 96.19 119 ILE A CA 1
ATOM 914 C C . ILE A 1 119 ? 8.487 -2.889 -3.514 1.00 96.19 119 ILE A C 1
ATOM 916 O O . ILE A 1 119 ? 9.504 -2.307 -3.142 1.00 96.19 119 ILE A O 1
ATOM 920 N N . PHE A 1 120 ? 7.274 -2.373 -3.322 1.00 96.38 120 PHE A N 1
ATOM 921 C CA . PHE A 1 120 ? 7.034 -1.208 -2.471 1.00 96.38 120 PHE A CA 1
ATOM 922 C C . PHE A 1 120 ? 6.437 -1.631 -1.142 1.00 96.38 120 PHE A C 1
ATOM 924 O O . PHE A 1 120 ? 5.574 -2.503 -1.087 1.00 96.38 120 PHE A O 1
ATOM 931 N N . VAL A 1 121 ? 6.868 -0.966 -0.080 1.00 96.69 121 VAL A N 1
ATOM 932 C CA . VAL A 1 121 ? 6.345 -1.154 1.267 1.00 96.69 121 VAL A CA 1
ATOM 933 C C . VAL A 1 121 ? 5.914 0.194 1.815 1.00 96.69 121 VAL A C 1
ATOM 935 O O . VAL A 1 121 ? 6.621 1.192 1.662 1.00 96.69 121 VAL A O 1
ATOM 938 N N . MET A 1 122 ? 4.763 0.216 2.475 1.00 96.69 122 MET A N 1
ATOM 939 C CA . MET A 1 122 ? 4.384 1.306 3.361 1.00 96.69 122 MET A CA 1
ATOM 940 C C . MET A 1 122 ? 4.033 0.753 4.736 1.00 96.69 122 MET A C 1
ATOM 942 O O . MET A 1 122 ? 3.390 -0.289 4.849 1.00 96.69 122 MET A O 1
ATOM 946 N N . GLU A 1 123 ? 4.484 1.448 5.771 1.00 95.88 123 GLU A N 1
ATOM 947 C CA . GLU A 1 123 ? 4.297 1.057 7.167 1.00 95.88 123 GLU A CA 1
ATOM 948 C C . GLU A 1 123 ? 3.620 2.201 7.907 1.00 95.88 123 GLU A C 1
ATOM 950 O O . GLU A 1 123 ? 4.014 3.364 7.754 1.00 95.88 123 GLU A O 1
ATOM 955 N N . LYS A 1 124 ? 2.608 1.863 8.705 1.00 96.50 124 LYS A N 1
ATOM 956 C CA . LYS A 1 124 ? 1.948 2.797 9.606 1.00 96.50 124 LYS A CA 1
ATOM 957 C C . LYS A 1 124 ? 2.544 2.681 10.997 1.00 96.50 124 LYS A C 1
ATOM 959 O O . LYS A 1 124 ? 2.546 1.593 11.563 1.00 96.50 124 LYS A O 1
ATOM 964 N N . ARG A 1 125 ? 2.974 3.796 11.586 1.00 94.88 125 ARG A N 1
ATOM 965 C CA . ARG A 1 125 ? 3.396 3.855 12.990 1.00 94.88 125 ARG A CA 1
ATOM 966 C C . ARG A 1 125 ? 2.989 5.161 13.651 1.00 94.88 125 ARG A C 1
ATOM 968 O O . ARG A 1 125 ? 3.140 6.240 13.080 1.00 94.88 125 ARG A O 1
ATOM 975 N N . ASP A 1 126 ? 2.545 5.062 14.892 1.00 93.50 126 ASP A N 1
ATOM 976 C CA . ASP A 1 126 ? 2.284 6.194 15.785 1.00 93.50 126 ASP A CA 1
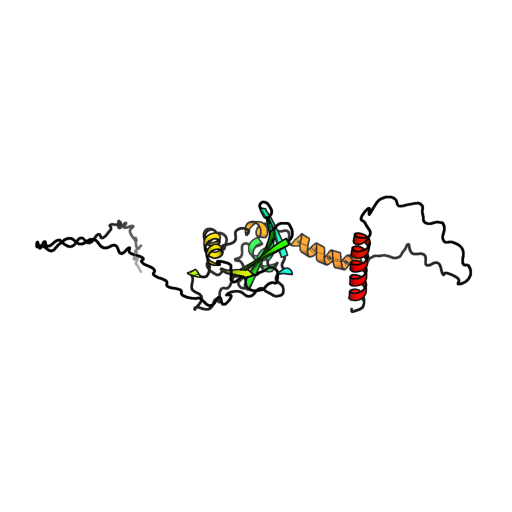ATOM 977 C C . ASP A 1 126 ? 3.514 6.581 16.632 1.00 93.50 126 ASP A C 1
ATOM 979 O O . ASP A 1 126 ? 3.525 7.632 17.277 1.00 93.50 126 ASP A O 1
ATOM 983 N N . ASP A 1 127 ? 4.573 5.767 16.590 1.00 92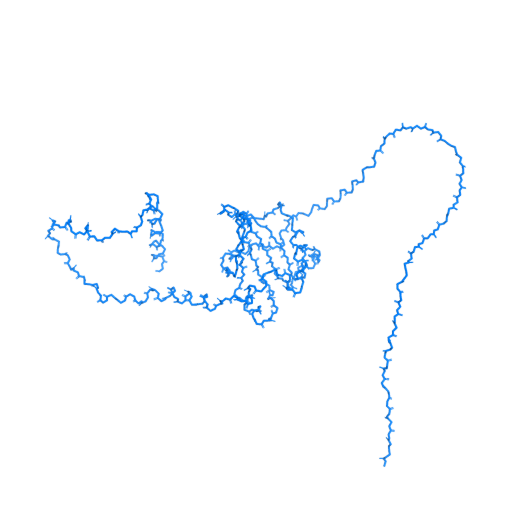.44 127 ASP A N 1
ATOM 984 C CA . ASP A 1 127 ? 5.791 5.895 17.394 1.00 92.44 127 ASP A CA 1
ATOM 985 C C . ASP A 1 127 ? 7.055 6.227 16.575 1.00 92.44 127 ASP A C 1
ATOM 987 O O . ASP A 1 127 ? 8.168 5.922 17.009 1.00 92.44 127 ASP A O 1
ATOM 991 N N . TRP A 1 128 ? 6.905 6.861 15.403 1.00 90.69 128 TRP A N 1
ATOM 992 C CA . TRP A 1 128 ? 8.046 7.297 14.587 1.00 90.69 128 TRP A CA 1
ATOM 993 C C . TRP A 1 128 ? 9.067 8.101 15.399 1.00 90.69 128 TRP A C 1
ATOM 995 O O . TRP A 1 128 ? 8.701 8.942 16.227 1.00 90.69 128 TRP A O 1
ATOM 1005 N N . ASP A 1 129 ? 10.354 7.881 15.104 1.00 87.75 129 ASP A N 1
ATOM 1006 C CA . ASP A 1 129 ? 11.438 8.676 15.678 1.00 87.75 129 ASP A CA 1
ATOM 1007 C C . ASP A 1 129 ? 11.155 10.173 15.432 1.00 87.75 129 ASP A C 1
ATOM 1009 O O . ASP A 1 129 ? 10.897 10.558 14.287 1.00 87.75 129 ASP A O 1
ATOM 1013 N N . PRO A 1 130 ? 11.181 11.034 16.466 1.00 84.75 130 PRO A N 1
ATOM 1014 C CA . PRO A 1 130 ? 11.010 12.476 16.304 1.00 84.75 130 PRO A CA 1
ATOM 1015 C C . PRO A 1 130 ? 11.987 13.133 15.317 1.00 84.75 130 PRO A C 1
ATOM 1017 O O . PRO A 1 130 ? 11.718 14.247 14.865 1.00 84.75 130 PRO A O 1
ATOM 1020 N N . GLU A 1 131 ? 13.115 12.488 15.005 1.00 86.75 131 GLU A N 1
ATOM 1021 C CA . GLU A 1 131 ? 14.056 12.923 13.968 1.00 86.75 131 GLU A CA 1
ATOM 1022 C C . GLU A 1 131 ? 13.526 12.698 12.539 1.00 86.75 131 GLU A C 1
ATOM 1024 O O . GLU A 1 131 ? 13.969 13.388 11.620 1.00 86.75 131 GLU A O 1
ATOM 1029 N N . ILE A 1 132 ? 12.546 11.803 12.342 1.00 84.31 132 ILE A N 1
ATOM 1030 C CA . ILE A 1 132 ? 11.843 11.621 11.065 1.00 84.31 132 ILE A CA 1
ATOM 1031 C C . ILE A 1 132 ? 10.860 12.775 10.885 1.00 84.31 132 ILE A C 1
ATOM 1033 O O . ILE A 1 132 ? 9.798 12.858 11.521 1.00 84.31 132 ILE A O 1
ATOM 1037 N N . LEU A 1 133 ? 11.220 13.679 9.981 1.00 83.62 133 LEU A N 1
ATOM 1038 C CA . LEU A 1 133 ? 10.461 14.888 9.733 1.00 83.62 133 LEU A CA 1
ATOM 1039 C C . LEU A 1 133 ? 9.105 14.569 9.080 1.00 83.62 133 LEU A C 1
ATOM 1041 O O . LEU A 1 133 ? 8.991 13.600 8.324 1.00 83.62 133 LEU A O 1
ATOM 1045 N N . PRO A 1 134 ? 8.062 15.386 9.322 1.00 78.12 134 PRO A N 1
ATOM 1046 C CA . PRO A 1 134 ? 6.757 15.198 8.695 1.00 78.12 134 PRO A CA 1
ATOM 1047 C C . PRO A 1 134 ? 6.807 15.158 7.167 1.00 78.12 134 PRO A C 1
ATOM 1049 O O . PRO A 1 134 ? 5.964 14.515 6.568 1.00 78.12 134 PRO A O 1
ATOM 1052 N N . GLU A 1 135 ? 7.784 15.801 6.524 1.00 86.25 135 GLU A N 1
ATOM 1053 C CA . GLU A 1 135 ? 7.929 15.790 5.063 1.00 86.25 135 GLU A CA 1
ATOM 1054 C C . GLU A 1 135 ? 8.435 14.445 4.511 1.00 86.25 135 GLU A C 1
ATOM 1056 O O . GLU A 1 135 ? 8.409 14.231 3.301 1.00 86.25 135 GLU A O 1
ATOM 1061 N N . GLN A 1 136 ? 8.895 13.541 5.380 1.00 89.12 136 GLN A N 1
ATOM 1062 C CA . GLN A 1 136 ? 9.378 12.203 5.021 1.00 89.12 136 GLN A CA 1
ATOM 1063 C C . GLN A 1 136 ? 8.275 11.133 5.108 1.00 89.12 136 GLN A C 1
ATOM 1065 O O . GLN A 1 136 ? 8.543 9.952 4.891 1.00 89.12 136 GLN A O 1
ATOM 1070 N N . ARG A 1 137 ? 7.039 11.531 5.437 1.00 94.44 137 ARG A N 1
ATOM 1071 C CA . ARG A 1 137 ? 5.894 10.642 5.669 1.00 94.44 137 ARG A CA 1
ATOM 1072 C C . ARG A 1 137 ? 4.568 11.344 5.381 1.00 94.44 137 ARG A C 1
ATOM 1074 O O . ARG A 1 137 ? 4.503 12.561 5.270 1.00 94.44 137 ARG A O 1
ATOM 1081 N N . ASN A 1 138 ? 3.489 10.575 5.316 1.00 96.12 138 ASN A N 1
ATOM 1082 C CA . ASN A 1 138 ? 2.128 11.099 5.252 1.00 96.12 138 ASN A CA 1
ATOM 1083 C C . ASN A 1 138 ? 1.370 10.682 6.504 1.00 96.12 138 ASN A C 1
ATOM 1085 O O . ASN A 1 138 ? 1.030 9.511 6.655 1.00 96.12 138 ASN A O 1
ATOM 1089 N N . GLY A 1 139 ? 1.125 11.625 7.416 1.00 95.00 139 GLY A N 1
ATOM 1090 C CA . GLY A 1 139 ? 0.591 11.271 8.729 1.00 95.00 139 GLY A CA 1
ATOM 1091 C C . GLY A 1 139 ? 1.477 10.205 9.374 1.00 95.00 139 GLY A C 1
ATOM 1092 O O . GLY A 1 139 ? 2.678 10.410 9.527 1.00 95.00 139 GLY A O 1
ATOM 1093 N N . GLU A 1 140 ? 0.903 9.057 9.708 1.00 96.25 140 GLU A N 1
ATOM 1094 C CA . GLU A 1 140 ? 1.600 7.926 10.331 1.00 96.25 140 GLU A CA 1
ATOM 1095 C C . GLU A 1 140 ? 2.258 6.969 9.321 1.00 96.25 140 GLU A C 1
ATOM 1097 O O . GLU A 1 140 ? 2.856 5.985 9.742 1.00 96.25 140 GLU A O 1
ATOM 1102 N N . TRP A 1 141 ? 2.205 7.250 8.014 1.00 97.56 141 TRP A N 1
ATOM 1103 C CA . TRP A 1 141 ? 2.702 6.357 6.963 1.00 97.56 141 TRP A CA 1
ATOM 1104 C C . TRP A 1 141 ? 4.047 6.783 6.381 1.00 97.56 141 TRP A C 1
ATOM 1106 O O . TRP A 1 141 ? 4.151 7.855 5.778 1.00 97.56 141 TRP A O 1
ATOM 1116 N N . ALA A 1 142 ? 5.046 5.911 6.476 1.00 96.00 142 ALA A N 1
ATOM 1117 C CA . ALA A 1 142 ? 6.293 6.023 5.721 1.00 96.00 142 ALA A CA 1
ATOM 1118 C C . ALA A 1 142 ? 6.299 5.049 4.531 1.00 96.00 142 ALA A C 1
ATOM 1120 O O . ALA A 1 142 ? 5.455 4.155 4.437 1.00 96.00 142 ALA A O 1
ATOM 1121 N N . TYR A 1 143 ? 7.254 5.226 3.616 1.00 96.12 143 TYR A N 1
ATOM 1122 C CA . TYR A 1 143 ? 7.329 4.477 2.360 1.00 96.12 143 TYR A CA 1
ATOM 1123 C C . TYR A 1 143 ? 8.758 4.023 2.086 1.00 96.12 143 TYR A C 1
ATOM 1125 O O . TYR A 1 143 ? 9.707 4.746 2.388 1.00 96.12 143 TYR A O 1
ATOM 1133 N N . GLN A 1 144 ? 8.903 2.861 1.458 1.00 96.19 144 GLN A N 1
ATOM 1134 C CA . GLN A 1 144 ? 10.188 2.343 1.014 1.00 96.19 144 GLN A CA 1
ATOM 1135 C C . GLN A 1 144 ? 10.044 1.480 -0.243 1.00 96.19 144 GLN A C 1
ATOM 1137 O O . GLN A 1 144 ? 8.997 0.892 -0.508 1.00 96.19 144 GLN A O 1
ATOM 1142 N N . SER A 1 145 ? 11.118 1.422 -1.024 1.00 9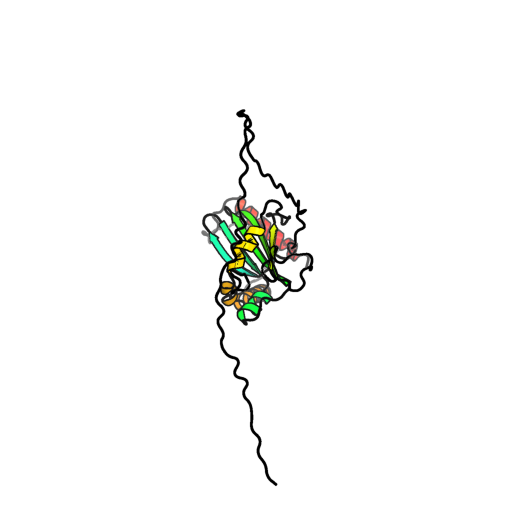6.06 145 SER A N 1
ATOM 1143 C CA . SER A 1 145 ? 11.257 0.572 -2.204 1.00 96.06 145 SER A CA 1
ATOM 1144 C C . SER A 1 145 ? 12.394 -0.424 -2.036 1.00 96.06 145 SER A C 1
ATOM 1146 O O . SER A 1 145 ? 13.453 -0.071 -1.505 1.00 96.06 145 SER A O 1
ATOM 1148 N N . PHE A 1 146 ? 12.172 -1.629 -2.546 1.00 96.06 146 PHE A N 1
ATOM 1149 C CA . PHE A 1 146 ? 13.120 -2.729 -2.589 1.00 96.06 146 PHE A CA 1
ATOM 1150 C C . PHE A 1 146 ? 13.200 -3.302 -4.008 1.00 96.06 146 PHE A C 1
ATOM 1152 O O . PHE A 1 146 ? 12.259 -3.189 -4.806 1.00 96.06 146 PHE A O 1
ATOM 1159 N N . ASP A 1 147 ? 14.349 -3.879 -4.334 1.00 95.12 147 ASP A N 1
ATOM 1160 C CA . ASP A 1 147 ? 14.544 -4.659 -5.553 1.00 95.12 147 ASP A CA 1
ATOM 1161 C C . ASP A 1 147 ? 13.849 -6.039 -5.452 1.00 95.12 147 ASP A C 1
ATOM 1163 O O . ASP A 1 147 ? 13.304 -6.382 -4.395 1.00 95.12 147 ASP A O 1
ATOM 1167 N N . PRO A 1 148 ? 13.795 -6.830 -6.541 1.00 94.75 148 PRO A N 1
ATOM 1168 C CA . PRO A 1 148 ? 13.185 -8.163 -6.524 1.00 94.75 148 PRO A CA 1
ATOM 1169 C C . PRO A 1 148 ? 13.829 -9.141 -5.534 1.00 94.75 148 PRO A C 1
ATOM 1171 O O . PRO A 1 148 ? 13.186 -10.101 -5.112 1.00 94.75 148 PRO A O 1
ATOM 1174 N N . GLU A 1 149 ? 15.087 -8.912 -5.160 1.00 93.12 149 GLU A N 1
ATOM 1175 C CA . GLU A 1 149 ? 15.823 -9.679 -4.159 1.00 93.12 149 GLU A CA 1
ATOM 1176 C C . GLU A 1 149 ? 15.531 -9.222 -2.716 1.00 93.12 149 GLU A C 1
ATOM 1178 O O . GLU A 1 149 ? 16.001 -9.852 -1.765 1.00 93.12 149 GLU A O 1
ATOM 1183 N N . GLY A 1 150 ? 14.740 -8.158 -2.539 1.00 92.19 150 GLY A N 1
ATOM 1184 C CA . GLY A 1 150 ? 14.357 -7.597 -1.246 1.00 92.19 150 GLY A CA 1
ATOM 1185 C C . GLY A 1 150 ? 15.404 -6.665 -0.630 1.00 92.19 150 GLY A C 1
ATOM 1186 O O . GLY A 1 150 ? 15.273 -6.281 0.534 1.00 92.19 150 GLY A O 1
ATOM 1187 N N . ALA A 1 151 ? 16.445 -6.287 -1.372 1.00 93.00 151 ALA A N 1
ATOM 1188 C CA . ALA A 1 151 ? 17.416 -5.296 -0.935 1.00 93.00 151 ALA A CA 1
ATOM 1189 C C . ALA A 1 151 ? 16.919 -3.872 -1.212 1.00 93.00 151 ALA A C 1
ATOM 1191 O O . ALA A 1 151 ? 16.065 -3.627 -2.062 1.00 93.00 151 ALA A O 1
ATOM 1192 N N . LEU A 1 152 ? 17.440 -2.911 -0.446 1.00 94.25 152 LEU A N 1
ATOM 1193 C CA . LEU A 1 152 ? 17.043 -1.511 -0.545 1.00 94.25 152 LEU A CA 1
ATOM 1194 C C . LEU A 1 152 ? 17.259 -0.976 -1.966 1.00 94.25 152 LEU A C 1
ATOM 1196 O O . LEU A 1 152 ? 18.375 -1.002 -2.485 1.00 94.25 152 LEU A O 1
ATOM 1200 N N . ASN A 1 153 ? 16.212 -0.413 -2.565 1.00 93.12 153 ASN A N 1
ATOM 1201 C CA . ASN A 1 153 ? 16.321 0.224 -3.869 1.00 93.12 153 ASN A CA 1
ATOM 1202 C C . ASN A 1 153 ? 16.778 1.684 -3.718 1.00 93.12 153 ASN A C 1
ATOM 1204 O O . ASN A 1 153 ? 15.964 2.604 -3.637 1.00 93.12 153 ASN A O 1
ATOM 1208 N N . GLU A 1 154 ? 18.095 1.894 -3.698 1.00 89.50 154 GLU A N 1
ATOM 1209 C CA . GLU A 1 154 ? 18.723 3.222 -3.571 1.00 89.50 154 GLU A CA 1
ATOM 1210 C C . GLU A 1 154 ? 18.456 4.150 -4.771 1.00 89.50 154 GLU A C 1
ATOM 1212 O O . GLU A 1 154 ? 18.650 5.361 -4.677 1.00 89.50 154 GLU A O 1
ATOM 1217 N N . GLY A 1 155 ? 18.027 3.597 -5.911 1.00 89.56 155 GLY A N 1
ATOM 1218 C CA . GLY A 1 155 ? 17.716 4.361 -7.120 1.00 89.56 155 GLY A CA 1
ATOM 1219 C C . GLY A 1 155 ? 16.310 4.962 -7.137 1.00 89.56 155 GLY A C 1
ATOM 1220 O O . GLY A 1 155 ? 15.976 5.682 -8.079 1.00 89.56 155 GLY A O 1
ATOM 1221 N N . GLU A 1 156 ? 15.478 4.652 -6.141 1.00 92.38 156 GLU A N 1
ATOM 1222 C CA . GLU A 1 156 ? 14.085 5.078 -6.094 1.00 92.38 156 GLU A CA 1
ATOM 1223 C C . GLU A 1 156 ? 13.895 6.405 -5.349 1.00 92.38 156 GLU A C 1
ATOM 1225 O O . GLU A 1 156 ? 14.381 6.594 -4.234 1.00 92.38 156 GLU A O 1
ATOM 1230 N N . ASP A 1 157 ? 13.117 7.315 -5.939 1.00 92.62 157 ASP A N 1
ATOM 1231 C CA . ASP A 1 157 ? 12.740 8.568 -5.282 1.00 92.62 157 ASP A CA 1
ATOM 1232 C C . ASP A 1 157 ? 11.491 8.360 -4.419 1.00 92.62 157 ASP A C 1
ATOM 1234 O O . ASP A 1 157 ? 10.358 8.414 -4.905 1.00 92.62 157 ASP A O 1
ATOM 1238 N N . ILE A 1 158 ? 11.692 8.158 -3.116 1.00 93.25 158 ILE A N 1
ATOM 1239 C CA . ILE A 1 158 ? 10.605 7.969 -2.142 1.00 93.25 158 ILE A CA 1
ATOM 1240 C C . ILE A 1 158 ? 9.677 9.194 -2.052 1.00 93.25 158 ILE A C 1
ATOM 1242 O O . ILE A 1 158 ? 8.485 9.046 -1.762 1.00 93.25 158 ILE A O 1
ATOM 1246 N N . GLY A 1 159 ? 10.158 10.397 -2.391 1.00 94.25 159 GLY A N 1
ATOM 1247 C CA . GLY A 1 159 ? 9.350 11.619 -2.402 1.00 94.25 159 GLY A CA 1
ATOM 1248 C C . GLY A 1 159 ? 8.134 11.535 -3.330 1.00 94.25 159 GLY A C 1
ATOM 1249 O O . GLY A 1 159 ? 7.093 12.151 -3.063 1.00 94.25 159 GLY A O 1
ATOM 1250 N N . ARG A 1 160 ? 8.208 10.714 -4.386 1.00 94.81 160 ARG A N 1
ATOM 1251 C CA . ARG A 1 160 ? 7.080 10.472 -5.297 1.00 94.81 160 ARG A CA 1
ATOM 1252 C C . ARG A 1 160 ? 5.949 9.680 -4.632 1.00 94.81 160 ARG A C 1
ATOM 1254 O O . ARG A 1 160 ? 4.784 9.927 -4.940 1.00 94.81 160 ARG A O 1
ATOM 1261 N N . CYS A 1 161 ? 6.279 8.759 -3.722 1.00 95.44 161 CYS A N 1
ATOM 1262 C CA . CYS A 1 161 ? 5.312 7.935 -2.993 1.00 95.44 161 CYS A CA 1
ATOM 1263 C C . CYS A 1 161 ? 4.511 8.825 -2.041 1.00 95.44 161 CYS A C 1
ATOM 1265 O O . CYS A 1 161 ? 3.284 8.881 -2.127 1.00 95.44 161 CYS A O 1
ATOM 1267 N N . ILE A 1 162 ? 5.233 9.620 -1.246 1.00 96.06 162 ILE A N 1
ATOM 1268 C CA . ILE A 1 162 ? 4.696 10.632 -0.327 1.00 96.06 162 ILE A CA 1
ATOM 1269 C C . ILE A 1 162 ? 3.752 11.574 -1.085 1.00 96.06 162 ILE A C 1
ATOM 1271 O O . ILE A 1 162 ? 2.572 11.693 -0.753 1.00 96.06 162 ILE A O 1
ATOM 1275 N N . SER A 1 163 ? 4.234 12.175 -2.176 1.00 96.19 163 SER A N 1
ATOM 1276 C CA . SER A 1 163 ? 3.462 13.145 -2.963 1.00 96.19 163 SER A CA 1
ATOM 1277 C C . SER A 1 163 ? 2.202 12.545 -3.592 1.00 96.19 163 SER A C 1
ATOM 1279 O O . SER A 1 163 ? 1.150 13.182 -3.598 1.00 96.19 163 SER A O 1
ATOM 1281 N N . CYS A 1 164 ? 2.286 11.321 -4.122 1.00 96.06 164 CYS A N 1
ATOM 1282 C CA . CYS A 1 164 ? 1.146 10.650 -4.744 1.00 96.06 164 CYS A CA 1
ATOM 1283 C C . CYS A 1 164 ? 0.080 10.267 -3.709 1.00 96.06 164 CYS A C 1
ATOM 1285 O O . CYS A 1 164 ? -1.112 10.468 -3.945 1.00 96.06 164 CYS A O 1
ATOM 1287 N N . HIS A 1 165 ? 0.494 9.749 -2.552 1.00 97.62 165 HIS A N 1
ATOM 1288 C CA . HIS A 1 165 ? -0.424 9.312 -1.502 1.00 97.62 165 HIS A CA 1
ATOM 1289 C C . HIS A 1 165 ? -1.014 10.470 -0.693 1.00 97.62 165 HIS A C 1
ATOM 1291 O O . HIS A 1 165 ? -2.084 10.307 -0.115 1.00 97.62 165 HIS A O 1
ATOM 1297 N N . ALA A 1 166 ? -0.393 11.655 -0.693 1.00 96.62 166 ALA A N 1
ATOM 1298 C CA . ALA A 1 166 ? -0.860 12.800 0.095 1.00 96.62 166 ALA A CA 1
ATOM 1299 C C . ALA A 1 166 ? -2.296 13.222 -0.267 1.00 96.62 166 ALA A C 1
ATOM 1301 O O . ALA A 1 166 ? -3.049 13.677 0.588 1.00 96.62 166 ALA A O 1
ATOM 1302 N N . GLY A 1 167 ? -2.707 13.015 -1.524 1.00 96.56 167 GLY A N 1
ATOM 1303 C CA . GLY A 1 167 ? -4.073 13.282 -1.983 1.00 96.56 167 GLY A CA 1
ATOM 1304 C C . GLY A 1 167 ? -5.148 12.350 -1.406 1.00 96.56 167 GLY A C 1
ATOM 1305 O O . GLY A 1 167 ? -6.329 12.628 -1.598 1.00 96.56 167 GLY A O 1
ATOM 1306 N N . GLN A 1 168 ? -4.758 11.277 -0.713 1.00 97.88 168 GLN A N 1
ATOM 1307 C CA . GLN A 1 168 ? -5.651 10.281 -0.111 1.00 97.88 168 GLN A CA 1
ATOM 1308 C C . GLN A 1 168 ? -5.801 10.447 1.408 1.00 97.88 168 GLN A C 1
ATOM 1310 O O . GLN A 1 168 ? -6.168 9.502 2.091 1.00 97.88 168 GLN A O 1
ATOM 1315 N N . GLU A 1 169 ? -5.543 11.635 1.964 1.00 97.19 169 GLU A N 1
ATOM 1316 C CA . GLU A 1 169 ? -5.645 11.898 3.414 1.00 97.19 169 GLU A CA 1
ATOM 1317 C C . GLU A 1 169 ? -6.991 11.458 4.028 1.00 97.19 169 GLU A C 1
ATOM 1319 O O . GLU A 1 169 ? -7.023 10.941 5.141 1.00 97.19 169 GLU A O 1
ATOM 1324 N N . ASN A 1 170 ? -8.103 11.596 3.295 1.00 97.06 170 ASN A N 1
ATOM 1325 C CA . ASN A 1 170 ? -9.428 11.172 3.775 1.00 97.06 170 ASN A CA 1
ATOM 1326 C C . ASN A 1 170 ? -9.600 9.645 3.867 1.00 97.06 170 ASN A C 1
ATOM 1328 O O . ASN A 1 170 ? -10.492 9.189 4.578 1.00 97.06 170 ASN A O 1
ATOM 1332 N N . ASP A 1 171 ? -8.764 8.884 3.164 1.00 97.69 171 ASP A N 1
ATOM 1333 C CA . ASP A 1 171 ? -8.779 7.421 3.103 1.00 97.69 171 ASP A CA 1
ATOM 1334 C C . ASP A 1 171 ? -7.508 6.837 3.751 1.00 97.69 171 ASP A C 1
ATOM 1336 O O . ASP A 1 171 ? -6.961 5.837 3.291 1.00 97.69 171 ASP A O 1
ATOM 1340 N N . ASP A 1 172 ? -7.008 7.498 4.804 1.00 97.56 172 ASP A N 1
ATOM 1341 C CA . ASP A 1 172 ? -5.789 7.126 5.546 1.00 97.56 172 ASP A CA 1
ATOM 1342 C C . ASP A 1 172 ? -4.560 6.957 4.635 1.00 97.56 172 ASP A C 1
ATOM 1344 O O . ASP A 1 172 ? -3.705 6.104 4.843 1.00 97.56 172 ASP A O 1
ATOM 1348 N N . PHE A 1 173 ? -4.486 7.782 3.587 1.00 98.31 173 PHE A N 1
ATOM 1349 C CA . PHE A 1 173 ? -3.459 7.752 2.548 1.00 98.31 173 PHE A CA 1
ATOM 1350 C C . PHE A 1 173 ? -3.455 6.473 1.683 1.00 98.31 173 PHE A C 1
ATOM 1352 O O . PHE A 1 173 ? -2.483 6.226 0.970 1.00 98.31 173 PHE A O 1
ATOM 1359 N N . LEU A 1 174 ? -4.534 5.674 1.674 1.00 98.06 174 LEU A N 1
ATOM 1360 C CA . LEU A 1 174 ? -4.617 4.385 0.973 1.00 98.06 174 LEU A CA 1
ATOM 1361 C C . LEU A 1 174 ? -5.521 4.430 -0.271 1.00 98.06 174 LEU A C 1
ATOM 1363 O O . LEU A 1 174 ? -6.744 4.464 -0.182 1.00 98.06 174 LEU A O 1
ATOM 1367 N N . TYR A 1 175 ? -4.939 4.283 -1.465 1.00 97.25 175 TYR A N 1
ATOM 1368 C CA . TYR A 1 175 ? -5.699 4.240 -2.730 1.00 97.25 175 TYR A CA 1
ATOM 1369 C C . TYR A 1 175 ? -6.649 3.041 -2.876 1.00 97.25 175 TYR A C 1
ATOM 1371 O O . TYR A 1 175 ? -7.568 3.080 -3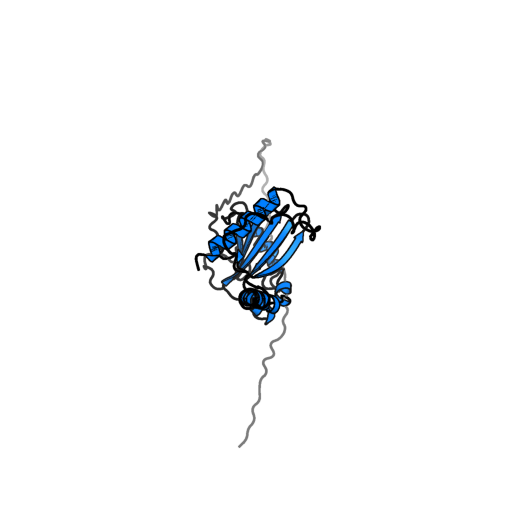.695 1.00 97.25 175 TYR A O 1
ATOM 1379 N N . LYS A 1 176 ? -6.386 1.947 -2.154 1.00 97.19 176 LYS A N 1
ATOM 1380 C CA . LYS A 1 176 ? -7.122 0.676 -2.250 1.00 97.19 176 LYS A CA 1
ATOM 1381 C C . LYS A 1 176 ? -7.834 0.307 -0.950 1.00 97.19 176 LYS A C 1
ATOM 1383 O O . LYS A 1 176 ? -8.134 -0.862 -0.732 1.00 97.19 176 LYS A O 1
ATOM 1388 N N . LEU A 1 177 ? -8.145 1.308 -0.122 1.00 97.88 177 LEU A N 1
ATOM 1389 C CA . LEU A 1 177 ? -8.914 1.136 1.111 1.00 97.88 177 LEU A CA 1
ATOM 1390 C C . LEU A 1 177 ? -10.252 0.415 0.861 1.00 97.88 177 LEU A C 1
ATOM 1392 O O . LEU A 1 177 ? -10.621 -0.488 1.604 1.00 97.88 177 LEU A O 1
ATOM 1396 N N . ASP A 1 178 ? -10.964 0.778 -0.210 1.00 97.81 178 ASP A N 1
ATOM 1397 C CA . ASP A 1 178 ? -12.272 0.193 -0.539 1.00 97.81 178 ASP A CA 1
ATOM 1398 C C . ASP A 1 178 ? -12.212 -1.300 -0.905 1.00 97.81 178 ASP A C 1
ATOM 1400 O O . ASP A 1 178 ? -13.174 -2.030 -0.659 1.00 97.81 178 ASP A O 1
ATOM 1404 N N . GLU A 1 179 ? -11.085 -1.781 -1.437 1.00 98.12 179 GLU A N 1
ATOM 1405 C CA . GLU A 1 179 ? -10.909 -3.211 -1.719 1.00 98.12 179 GLU A CA 1
ATOM 1406 C C . GLU A 1 179 ? -10.822 -4.005 -0.406 1.00 98.12 179 GLU A C 1
ATOM 1408 O O . GLU A 1 179 ? -11.433 -5.060 -0.295 1.00 98.12 179 GLU A O 1
ATOM 1413 N N . MET A 1 180 ? -10.179 -3.462 0.639 1.00 97.94 180 MET A N 1
ATOM 1414 C CA . MET A 1 180 ? -10.179 -4.085 1.974 1.00 97.94 180 MET A CA 1
ATOM 1415 C C . MET A 1 180 ? -11.591 -4.132 2.576 1.00 97.94 180 MET A C 1
ATOM 1417 O O . MET A 1 180 ? -12.010 -5.162 3.103 1.00 97.94 180 MET A O 1
ATOM 1421 N N . LYS A 1 181 ? -12.377 -3.052 2.427 1.00 97.38 181 LYS A N 1
ATOM 1422 C CA . LYS A 1 181 ? -13.769 -2.986 2.925 1.00 97.38 181 LYS A CA 1
ATOM 1423 C C . LYS A 1 181 ? -14.677 -4.067 2.337 1.00 97.38 181 LYS A C 1
ATOM 1425 O O . LYS A 1 181 ? -15.687 -4.403 2.946 1.00 97.38 181 LYS A O 1
ATOM 1430 N N . THR A 1 182 ? -14.370 -4.544 1.134 1.00 97.00 182 THR A N 1
ATOM 1431 C CA . THR A 1 182 ? -15.195 -5.519 0.403 1.00 97.00 182 THR A CA 1
ATOM 1432 C C . THR A 1 182 ? -14.546 -6.894 0.278 1.00 97.00 182 THR A C 1
ATOM 1434 O O . THR A 1 182 ? -15.131 -7.782 -0.341 1.00 97.00 182 THR A O 1
ATOM 1437 N N . TYR A 1 183 ? -13.369 -7.076 0.880 1.00 97.44 183 TYR A N 1
ATOM 1438 C CA . TYR A 1 183 ? -12.635 -8.330 0.858 1.00 97.44 183 TYR A CA 1
ATOM 1439 C C . TYR A 1 183 ? -13.384 -9.447 1.603 1.00 97.44 183 TYR A C 1
ATOM 1441 O O . TYR A 1 183 ? -13.960 -9.227 2.667 1.00 97.44 183 TYR A O 1
ATOM 1449 N N . ASP A 1 184 ? -13.365 -10.662 1.062 1.00 95.88 184 ASP A N 1
ATOM 1450 C CA . ASP A 1 184 ? -14.023 -11.822 1.670 1.00 95.88 184 ASP A CA 1
ATOM 1451 C C . ASP A 1 184 ? -13.037 -12.589 2.565 1.00 95.88 184 ASP A C 1
ATOM 1453 O O . ASP A 1 184 ? -12.330 -13.492 2.113 1.00 95.88 184 ASP A O 1
ATOM 1457 N N . LEU A 1 185 ? -12.974 -12.209 3.845 1.00 93.44 185 LEU A N 1
ATOM 1458 C CA . LEU A 1 185 ? -12.158 -12.906 4.846 1.00 93.44 185 LEU A CA 1
ATOM 1459 C C . LEU A 1 185 ? -12.678 -14.324 5.139 1.00 93.44 185 LEU A C 1
ATOM 1461 O O . LEU A 1 185 ? -11.890 -15.226 5.418 1.00 93.44 185 LEU A O 1
ATOM 1465 N N . GLU A 1 186 ? -13.987 -14.568 5.013 1.00 88.19 186 GLU A N 1
ATOM 1466 C CA . GLU A 1 186 ? -14.567 -15.896 5.255 1.00 88.19 186 GLU A CA 1
ATOM 1467 C C . GLU A 1 186 ? -14.074 -16.918 4.217 1.00 88.19 186 GLU A C 1
ATOM 1469 O O . GLU A 1 186 ? -13.832 -18.085 4.545 1.00 88.19 186 GLU A O 1
ATOM 1474 N N . ALA A 1 187 ? -13.876 -16.480 2.969 1.00 86.50 187 ALA A N 1
ATOM 1475 C CA . ALA A 1 187 ? -13.315 -17.314 1.911 1.00 86.50 187 ALA A CA 1
ATOM 1476 C C . ALA A 1 187 ? -11.869 -17.756 2.194 1.00 86.50 187 ALA A C 1
ATOM 1478 O O . ALA A 1 187 ? -11.515 -18.883 1.840 1.00 86.50 187 ALA A O 1
ATOM 1479 N N . LEU A 1 188 ? -11.057 -16.917 2.851 1.00 81.12 188 LEU A N 1
ATOM 1480 C CA . LEU A 1 188 ? -9.703 -17.292 3.275 1.00 81.12 188 LEU A CA 1
ATOM 1481 C C . LEU A 1 188 ? -9.727 -18.356 4.372 1.00 81.12 188 LEU A C 1
ATOM 1483 O O . LEU A 1 188 ? -9.093 -19.401 4.221 1.00 81.12 188 LEU A O 1
ATOM 1487 N N . ALA A 1 189 ? -10.507 -18.130 5.432 1.00 77.00 189 ALA A N 1
ATOM 1488 C CA . ALA A 1 189 ? -10.619 -19.064 6.553 1.00 77.00 189 ALA A CA 1
ATOM 1489 C C . ALA A 1 189 ? -11.117 -20.450 6.097 1.00 77.00 189 ALA A C 1
ATOM 1491 O O . ALA A 1 189 ? -10.617 -21.492 6.527 1.00 77.00 189 ALA A O 1
ATOM 1492 N N . GLY A 1 190 ? -12.058 -20.484 5.145 1.00 66.88 190 GLY A N 1
ATOM 1493 C CA . GLY A 1 190 ? -12.542 -21.732 4.551 1.00 66.88 190 GLY A CA 1
ATOM 1494 C C . GLY A 1 190 ? -11.487 -22.495 3.737 1.00 66.88 190 GLY A C 1
ATOM 1495 O O . GLY A 1 190 ? -11.609 -23.711 3.557 1.00 66.88 190 GLY A O 1
ATOM 1496 N N . GLN A 1 191 ? -10.446 -21.818 3.250 1.00 62.41 191 GLN A N 1
ATOM 1497 C CA . GLN A 1 191 ? -9.377 -22.427 2.462 1.00 62.41 191 GLN A CA 1
ATOM 1498 C C . GLN A 1 191 ? -8.379 -23.181 3.353 1.00 62.41 191 GLN A C 1
ATOM 1500 O O . GLN A 1 191 ? -8.006 -24.309 3.014 1.00 62.41 191 GLN A O 1
ATOM 1505 N N . GLU A 1 192 ? -8.042 -22.636 4.524 1.00 61.12 192 GLU A N 1
ATOM 1506 C CA . GLU A 1 192 ? -7.201 -23.298 5.534 1.00 61.12 192 GLU A CA 1
ATOM 1507 C C . GLU A 1 192 ? -7.883 -24.546 6.119 1.00 61.12 192 GLU A C 1
ATOM 1509 O O . GLU A 1 192 ? -7.287 -25.628 6.174 1.00 61.12 192 GLU A O 1
ATOM 1514 N N . ASP A 1 193 ? -9.177 -24.441 6.434 1.00 56.34 193 ASP A N 1
ATOM 1515 C CA . ASP A 1 193 ? -9.986 -25.571 6.903 1.00 56.34 193 ASP A CA 1
ATOM 1516 C C . ASP A 1 193 ? -10.116 -26.668 5.831 1.00 56.34 193 ASP A C 1
ATOM 1518 O O . ASP A 1 193 ? -10.093 -27.867 6.134 1.00 56.34 193 ASP A O 1
ATOM 1522 N N . SER A 1 194 ? -10.200 -26.288 4.550 1.00 53.97 194 SER A N 1
ATOM 1523 C CA . SER A 1 194 ? -10.261 -27.247 3.441 1.00 53.97 194 SER A CA 1
ATOM 1524 C C . SER A 1 194 ? -8.932 -27.970 3.193 1.00 53.97 194 SER A C 1
ATOM 1526 O O . SER A 1 194 ? -8.946 -29.142 2.806 1.00 53.97 194 SER A O 1
ATOM 1528 N N . ALA A 1 195 ? -7.792 -27.325 3.466 1.00 53.94 195 ALA A N 1
ATOM 1529 C CA . ALA A 1 195 ? -6.478 -27.963 3.424 1.00 53.94 195 ALA A CA 1
ATOM 1530 C C . ALA A 1 195 ? -6.318 -28.985 4.565 1.00 53.94 195 ALA A C 1
ATOM 1532 O O . ALA A 1 195 ? -5.767 -30.068 4.353 1.00 53.94 195 ALA A O 1
ATOM 1533 N N . ALA A 1 196 ? -6.888 -28.704 5.743 1.00 50.06 196 ALA A N 1
ATOM 1534 C CA . ALA A 1 196 ? -6.934 -29.643 6.863 1.00 50.06 196 ALA A CA 1
ATOM 1535 C C . ALA A 1 196 ? -7.894 -30.830 6.622 1.00 50.06 196 ALA A C 1
ATOM 1537 O O . ALA A 1 196 ? -7.628 -31.947 7.075 1.00 50.06 196 ALA A O 1
ATOM 1538 N N . PHE A 1 197 ? -8.982 -30.639 5.864 1.00 45.31 197 PHE A N 1
ATOM 1539 C CA . PHE A 1 197 ? -9.977 -31.693 5.612 1.00 45.31 197 PHE A CA 1
ATOM 1540 C C . PHE A 1 197 ? -9.599 -32.675 4.484 1.00 45.31 197 PHE A C 1
ATOM 1542 O O . PHE A 1 197 ? -10.183 -33.756 4.385 1.00 45.31 197 PHE A O 1
ATOM 1549 N N . GLN A 1 198 ? -8.595 -32.366 3.654 1.00 47.25 198 GLN A N 1
ATOM 1550 C CA . GLN A 1 198 ? -8.176 -33.246 2.549 1.00 47.25 198 GLN A CA 1
ATOM 1551 C C . GLN A 1 198 ? -7.254 -34.410 2.958 1.00 47.25 198 GLN A C 1
ATOM 1553 O O . GLN A 1 198 ? -7.028 -35.310 2.149 1.00 47.25 198 GLN A O 1
ATOM 1558 N N . PHE A 1 199 ? -6.793 -34.474 4.213 1.00 46.62 199 PHE A N 1
ATOM 1559 C CA . PHE A 1 199 ? -5.983 -35.598 4.715 1.00 46.62 199 PHE A CA 1
ATOM 1560 C C . PHE A 1 199 ? -6.744 -36.588 5.608 1.00 46.62 199 PHE A C 1
ATOM 1562 O O . PHE A 1 199 ? -6.220 -37.663 5.901 1.00 46.62 199 PHE A O 1
ATOM 1569 N N . ALA A 1 200 ? -7.979 -36.278 6.015 1.00 44.56 200 ALA A N 1
ATOM 1570 C CA . ALA A 1 200 ? -8.707 -37.088 6.993 1.00 44.56 200 ALA A CA 1
ATOM 1571 C C . ALA A 1 200 ? -9.799 -38.000 6.408 1.00 44.56 200 ALA A C 1
ATOM 1573 O O . ALA A 1 200 ? -10.223 -38.916 7.108 1.00 44.56 200 ALA A O 1
ATOM 1574 N N . ASP A 1 201 ? -10.234 -37.808 5.154 1.00 42.12 201 ASP A N 1
ATOM 1575 C CA . ASP A 1 201 ? -11.451 -38.483 4.661 1.00 42.12 201 ASP A CA 1
ATOM 1576 C C . ASP A 1 201 ? -11.311 -39.232 3.324 1.00 42.12 201 ASP A C 1
ATOM 1578 O O . ASP A 1 201 ? -12.293 -39.512 2.633 1.00 42.12 201 ASP A O 1
ATOM 1582 N N . SER A 1 202 ? -10.096 -39.677 2.973 1.00 47.78 202 SER A N 1
ATOM 1583 C CA . SER A 1 202 ? -9.965 -40.770 1.996 1.00 47.78 202 SER A CA 1
ATOM 1584 C C . SER A 1 202 ? -10.328 -42.105 2.658 1.00 47.78 202 SER A C 1
ATOM 1586 O O . SER A 1 202 ? -9.495 -42.953 2.971 1.00 47.78 202 SER A O 1
ATOM 1588 N N . HIS A 1 203 ? -11.626 -42.297 2.885 1.00 46.84 203 HIS A N 1
ATOM 1589 C CA . HIS A 1 203 ? -12.205 -43.579 3.252 1.00 46.84 203 HIS A CA 1
ATOM 1590 C C . HIS A 1 203 ? -11.798 -44.620 2.194 1.00 46.84 203 HIS A C 1
ATOM 1592 O O . HIS A 1 203 ? -12.315 -44.661 1.076 1.00 46.84 203 HIS A O 1
ATOM 1598 N N . SER A 1 204 ? -10.850 -45.488 2.548 1.00 54.03 204 SER A N 1
ATOM 1599 C CA . SER A 1 204 ? -10.267 -46.528 1.693 1.00 54.03 204 SER A CA 1
ATOM 1600 C C . SER A 1 204 ? -11.222 -47.692 1.384 1.00 54.03 204 SER A C 1
ATOM 1602 O O . SER A 1 204 ? -10.792 -48.758 0.948 1.00 54.03 204 SER A O 1
ATOM 1604 N N . SER A 1 205 ? -12.538 -47.498 1.515 1.00 50.53 205 SER A N 1
ATOM 1605 C CA . SER A 1 205 ? -13.587 -48.511 1.319 1.00 50.53 205 SER A CA 1
ATOM 1606 C C . SER A 1 205 ? -13.756 -49.032 -0.124 1.00 50.53 205 SER A C 1
ATOM 1608 O O . SER A 1 205 ? -14.738 -49.709 -0.421 1.00 50.53 205 SER A O 1
ATOM 1610 N N . GLY A 1 206 ? -12.793 -48.774 -1.014 1.00 42.69 206 GLY A N 1
ATOM 1611 C CA . GLY A 1 206 ? -12.708 -49.353 -2.359 1.00 42.69 206 GLY A CA 1
ATOM 1612 C C . GLY A 1 206 ? -11.361 -49.997 -2.707 1.00 42.69 206 GLY A C 1
ATOM 1613 O O . GLY A 1 206 ? -11.243 -50.597 -3.774 1.00 42.69 206 GLY A O 1
ATOM 1614 N N . TRP A 1 207 ? -10.349 -49.914 -1.838 1.00 41.62 207 TRP A N 1
ATOM 1615 C CA . TRP A 1 207 ? -9.024 -50.469 -2.115 1.00 41.62 207 TRP A CA 1
ATOM 1616 C C . TRP A 1 207 ? -8.952 -51.917 -1.626 1.00 41.62 207 TRP A C 1
ATOM 1618 O O . TRP A 1 207 ? -8.586 -52.204 -0.489 1.00 41.62 207 TRP A O 1
ATOM 1628 N N . GLY A 1 208 ? -9.333 -52.851 -2.497 1.00 44.50 208 GLY A N 1
ATOM 1629 C CA . GLY A 1 208 ? -9.030 -54.264 -2.298 1.00 44.50 208 GLY A CA 1
ATOM 1630 C C . GLY A 1 208 ? -7.527 -54.490 -2.444 1.00 44.50 208 GLY A C 1
ATOM 1631 O O . GLY A 1 208 ? -7.001 -54.427 -3.552 1.00 44.50 208 GLY A O 1
ATOM 1632 N N . VAL A 1 209 ? -6.834 -54.753 -1.336 1.00 43.72 209 VAL A N 1
ATOM 1633 C CA . VAL A 1 209 ? -5.448 -55.230 -1.369 1.00 43.72 209 VAL A CA 1
ATOM 1634 C C . VAL A 1 209 ? -5.471 -56.653 -1.924 1.00 43.72 209 VAL A C 1
ATOM 1636 O O . VAL A 1 209 ? -5.911 -57.580 -1.248 1.00 43.72 209 VAL A O 1
ATOM 1639 N N . MET A 1 210 ? -5.036 -56.826 -3.171 1.00 40.38 210 MET A N 1
ATOM 1640 C CA . MET A 1 210 ? -4.659 -58.145 -3.670 1.00 40.38 210 MET A CA 1
ATOM 1641 C C . MET A 1 210 ? -3.257 -58.452 -3.155 1.00 40.38 210 MET A C 1
ATOM 1643 O O . MET A 1 210 ? -2.303 -57.740 -3.466 1.00 40.38 210 MET A O 1
ATOM 1647 N N . GLU A 1 211 ? -3.153 -59.500 -2.344 1.00 41.50 211 GLU A N 1
ATOM 1648 C CA . GLU A 1 211 ? -1.877 -60.097 -1.973 1.00 41.50 211 GLU A CA 1
ATOM 1649 C C . GLU A 1 211 ? -1.245 -60.678 -3.244 1.00 41.50 211 GLU A C 1
ATOM 1651 O O . GLU A 1 211 ? -1.856 -61.483 -3.950 1.00 41.50 211 GLU A O 1
ATOM 1656 N N . VAL A 1 212 ? -0.059 -60.183 -3.597 1.00 41.12 212 VAL A N 1
ATOM 1657 C CA . VAL A 1 212 ? 0.664 -60.625 -4.790 1.00 41.12 212 VAL A CA 1
ATOM 1658 C C . VAL A 1 212 ? 1.560 -61.781 -4.368 1.00 41.12 212 VAL A C 1
ATOM 1660 O O . VAL A 1 212 ? 2.614 -61.564 -3.769 1.00 41.12 212 VAL A O 1
ATOM 1663 N N . ASP A 1 213 ? 1.137 -63.009 -4.657 1.00 40.38 213 ASP A N 1
ATOM 1664 C CA . ASP A 1 213 ? 2.006 -64.173 -4.515 1.00 40.38 213 ASP A CA 1
ATOM 1665 C C . ASP A 1 213 ? 3.198 -64.039 -5.469 1.00 40.38 213 ASP A C 1
ATOM 1667 O O . ASP A 1 213 ? 3.059 -63.781 -6.670 1.00 40.38 213 ASP A O 1
ATOM 1671 N N . ALA A 1 214 ? 4.394 -64.214 -4.914 1.00 42.72 214 ALA A N 1
ATOM 1672 C CA . ALA A 1 214 ? 5.667 -64.135 -5.613 1.00 42.72 214 ALA A CA 1
ATOM 1673 C C . ALA A 1 214 ? 5.920 -65.379 -6.483 1.00 42.72 214 ALA A C 1
ATOM 1675 O O . ALA A 1 214 ? 6.913 -66.070 -6.289 1.00 42.72 214 ALA A O 1
ATOM 1676 N N . ASP A 1 215 ? 5.037 -65.682 -7.433 1.00 45.69 215 ASP A N 1
ATOM 1677 C CA . ASP A 1 215 ? 5.342 -66.618 -8.518 1.00 45.69 215 ASP A CA 1
ATOM 1678 C C . ASP A 1 215 ? 4.370 -66.445 -9.693 1.00 45.69 215 ASP A C 1
ATOM 1680 O O . ASP A 1 215 ? 3.301 -67.046 -9.739 1.00 45.69 215 ASP A O 1
ATOM 1684 N N . SER A 1 216 ? 4.707 -65.559 -10.631 1.00 39.53 216 SER A N 1
ATOM 1685 C CA . SER A 1 216 ? 4.395 -65.683 -12.068 1.00 39.53 216 SER A CA 1
ATOM 1686 C C . SER A 1 216 ? 4.678 -64.359 -12.777 1.00 39.53 216 SER A C 1
ATOM 1688 O O . SER A 1 216 ? 3.850 -63.458 -12.894 1.00 39.53 216 SER A O 1
ATOM 1690 N N . GLY A 1 217 ? 5.891 -64.238 -13.312 1.00 47.41 217 GLY A N 1
ATOM 1691 C CA . GLY A 1 217 ? 6.163 -63.242 -14.335 1.00 47.41 217 GLY A CA 1
ATOM 1692 C C . GLY A 1 217 ? 5.389 -63.601 -15.599 1.00 47.41 217 GLY A C 1
ATOM 1693 O O . GLY A 1 217 ? 5.831 -64.495 -16.309 1.00 47.41 217 GLY A O 1
ATOM 1694 N N . GLN A 1 218 ? 4.253 -62.939 -15.848 1.00 47.12 218 GLN A N 1
ATOM 1695 C CA . GLN A 1 218 ? 3.669 -62.642 -17.171 1.00 47.12 218 GLN A CA 1
ATOM 1696 C C . GLN A 1 218 ? 2.237 -62.092 -17.033 1.00 47.12 218 GLN A C 1
ATOM 1698 O O . GLN A 1 218 ? 1.275 -62.840 -17.152 1.00 47.12 218 GLN A O 1
ATOM 1703 N N . ALA A 1 219 ? 2.083 -60.776 -16.839 1.00 38.69 219 ALA A N 1
ATOM 1704 C CA . ALA A 1 219 ? 0.843 -60.057 -17.176 1.00 38.69 219 ALA A CA 1
ATOM 1705 C C . ALA A 1 219 ? 1.038 -58.525 -17.179 1.00 38.69 219 ALA A C 1
ATOM 1707 O O . ALA A 1 219 ? 0.358 -57.796 -16.467 1.00 38.69 219 ALA A O 1
ATOM 1708 N N . LEU A 1 220 ? 1.960 -58.002 -17.992 1.00 40.72 220 LEU A N 1
ATOM 1709 C CA . LEU A 1 220 ? 2.002 -56.569 -18.320 1.00 40.72 220 LEU A CA 1
ATOM 1710 C C . LEU A 1 220 ? 1.561 -56.369 -19.768 1.00 40.72 220 LEU A C 1
ATOM 1712 O O . LEU A 1 220 ? 2.384 -56.112 -20.643 1.00 40.72 220 LEU A O 1
ATOM 1716 N N . THR A 1 221 ? 0.271 -56.551 -20.069 1.00 40.31 221 THR A N 1
ATOM 1717 C CA . THR A 1 221 ? -0.271 -56.143 -21.386 1.00 40.31 221 THR A CA 1
ATOM 1718 C C . THR A 1 221 ? -1.770 -55.827 -21.374 1.00 40.31 221 THR A C 1
ATOM 1720 O O . THR A 1 221 ? -2.452 -56.051 -22.371 1.00 40.31 221 THR A O 1
ATOM 1723 N N . GLN A 1 222 ? -2.331 -55.304 -20.277 1.00 42.62 222 GLN A N 1
ATOM 1724 C CA . GLN A 1 222 ? -3.753 -54.934 -20.298 1.00 42.62 222 GLN A CA 1
ATOM 1725 C C . GLN A 1 222 ? -4.145 -53.779 -19.365 1.00 42.62 222 GLN A C 1
ATOM 1727 O O . GLN A 1 222 ? -5.104 -53.885 -18.620 1.00 42.62 222 GLN A O 1
ATOM 1732 N N . VAL A 1 223 ? -3.433 -52.647 -19.435 1.00 35.97 223 VAL A N 1
ATOM 1733 C CA . VAL A 1 223 ? -3.945 -51.339 -18.952 1.00 35.97 223 VAL A CA 1
ATOM 1734 C C . VAL A 1 223 ? -3.522 -50.213 -19.914 1.00 35.97 223 VAL A C 1
ATOM 1736 O O . VAL A 1 223 ? -3.088 -49.145 -19.511 1.00 35.97 223 VAL A O 1
ATOM 1739 N N . ALA A 1 224 ? -3.590 -50.466 -21.224 1.00 38.34 224 ALA A N 1
ATOM 1740 C CA . ALA A 1 224 ? -3.264 -49.474 -22.260 1.00 38.34 224 ALA A CA 1
ATOM 1741 C C . ALA A 1 224 ? -4.484 -49.095 -23.118 1.00 38.34 224 ALA A C 1
ATOM 1743 O O . ALA A 1 224 ? -4.340 -48.764 -24.291 1.00 38.34 224 ALA A O 1
ATOM 1744 N N . GLN A 1 225 ? -5.696 -49.189 -22.563 1.00 41.53 225 GLN A N 1
ATOM 1745 C CA . GLN A 1 225 ? -6.924 -48.773 -23.246 1.00 41.53 225 GLN A CA 1
ATOM 1746 C C . GLN A 1 225 ? -7.881 -48.123 -22.246 1.00 41.53 225 GLN A C 1
ATOM 1748 O O . GLN A 1 225 ? -8.658 -48.806 -21.586 1.00 41.53 225 GLN A O 1
ATOM 1753 N N . GLY A 1 226 ? -7.802 -46.796 -22.135 1.00 34.62 226 GLY A N 1
ATOM 1754 C CA . GLY A 1 226 ? -8.774 -45.992 -21.395 1.00 34.62 226 GLY A CA 1
ATOM 1755 C C . GLY A 1 226 ? -8.150 -44.776 -20.723 1.00 34.62 226 GLY A C 1
ATOM 1756 O O . GLY A 1 226 ? -7.908 -44.809 -19.524 1.00 34.62 226 GLY A O 1
ATOM 1757 N N . GLY A 1 227 ? -7.890 -43.714 -21.490 1.00 33.25 227 GLY A N 1
ATOM 1758 C CA . GLY A 1 227 ? -7.438 -42.440 -20.922 1.00 33.25 227 GLY A CA 1
ATOM 1759 C C . GLY A 1 227 ? -6.768 -41.484 -21.905 1.00 33.25 227 GLY A C 1
ATOM 1760 O O . GLY A 1 227 ? -5.815 -40.811 -21.535 1.00 33.25 227 GLY A O 1
ATOM 1761 N N . GLU A 1 228 ? -7.214 -41.422 -23.161 1.00 42.94 228 GLU A N 1
ATOM 1762 C CA . GLU A 1 228 ? -6.778 -40.357 -24.070 1.00 42.94 228 GLU A CA 1
ATOM 1763 C C . GLU A 1 228 ? -7.579 -39.087 -23.757 1.00 42.94 228 GLU A C 1
ATOM 1765 O O . GLU A 1 228 ? -8.718 -38.955 -24.200 1.00 42.94 228 GLU A O 1
ATOM 1770 N N . ASN A 1 229 ? -7.013 -38.215 -22.911 1.00 45.94 229 ASN A N 1
ATOM 1771 C CA . ASN A 1 229 ? -7.062 -36.742 -22.981 1.00 45.94 229 ASN A CA 1
ATOM 1772 C C . ASN A 1 229 ? -6.765 -36.112 -21.611 1.00 45.94 229 ASN A C 1
ATOM 1774 O O . ASN A 1 229 ? -7.683 -35.710 -20.905 1.00 45.94 229 ASN A O 1
ATOM 1778 N N . LEU A 1 230 ? -5.485 -35.975 -21.264 1.00 43.91 230 LEU A N 1
ATOM 1779 C CA . LEU A 1 230 ? -4.936 -34.751 -20.669 1.00 43.91 230 LEU A CA 1
ATOM 1780 C C . LEU A 1 230 ? -3.408 -34.873 -20.631 1.00 43.91 230 LEU A C 1
ATOM 1782 O O . LEU A 1 230 ? -2.890 -35.953 -20.372 1.00 43.91 230 LEU A O 1
ATOM 1786 N N . LEU A 1 231 ? -2.710 -33.754 -20.840 1.00 41.78 231 LEU A N 1
ATOM 1787 C CA . LEU A 1 231 ? -1.246 -33.590 -20.837 1.00 41.78 231 LEU A CA 1
ATOM 1788 C C . LEU A 1 231 ? -0.537 -33.844 -22.179 1.00 41.78 231 LEU A C 1
ATOM 1790 O O . LEU A 1 231 ? 0.416 -34.613 -22.280 1.00 41.78 231 LEU A O 1
ATOM 1794 N N . THR A 1 232 ? -0.914 -33.086 -23.210 1.00 47.97 232 THR A N 1
ATOM 1795 C CA . THR A 1 232 ? 0.060 -32.683 -24.234 1.00 47.97 232 THR A CA 1
ATOM 1796 C C . THR A 1 232 ? 0.907 -31.539 -23.685 1.00 47.97 232 THR A C 1
ATOM 1798 O O . THR A 1 232 ? 0.666 -30.387 -24.017 1.00 47.97 232 THR A O 1
ATOM 1801 N N . ASN A 1 233 ? 1.888 -31.840 -22.841 1.00 52.09 233 ASN A N 1
ATOM 1802 C CA . ASN A 1 233 ? 3.013 -30.940 -22.617 1.00 52.09 233 ASN A CA 1
ATOM 1803 C C . ASN A 1 233 ? 4.292 -31.786 -22.658 1.00 52.09 233 ASN A C 1
ATOM 1805 O O . ASN A 1 233 ? 4.320 -32.924 -22.195 1.00 52.09 233 ASN A O 1
ATOM 1809 N N . GLY A 1 234 ? 5.321 -31.270 -23.330 1.00 53.78 234 GLY A N 1
ATOM 1810 C CA . GLY A 1 234 ? 6.525 -32.015 -23.702 1.00 53.78 234 GLY A CA 1
ATOM 1811 C C . GLY A 1 234 ? 7.376 -32.508 -22.518 1.00 53.78 234 GLY A C 1
ATOM 1812 O O . GLY A 1 234 ? 7.021 -32.298 -21.357 1.00 53.78 234 GLY A O 1
ATOM 1813 N N . PRO A 1 235 ? 8.537 -33.134 -22.794 1.00 51.16 235 PRO A N 1
ATOM 1814 C CA . PRO A 1 235 ? 9.384 -33.797 -21.791 1.00 51.16 235 PRO A CA 1
ATOM 1815 C C . PRO A 1 235 ? 9.869 -32.888 -20.647 1.00 51.16 235 PRO A C 1
ATOM 1817 O O . PRO A 1 235 ? 10.283 -33.395 -19.608 1.00 51.16 235 PRO A O 1
ATOM 1820 N N . GLU A 1 236 ? 9.801 -31.562 -20.796 1.00 55.31 236 GLU A N 1
ATOM 1821 C CA . GLU A 1 236 ? 10.079 -30.613 -19.710 1.00 55.31 236 GLU A CA 1
ATOM 1822 C C . GLU A 1 236 ? 8.959 -30.550 -18.669 1.00 55.31 236 GLU A C 1
ATOM 1824 O O . GLU A 1 236 ? 9.236 -30.541 -17.474 1.00 55.31 236 GLU A O 1
ATOM 1829 N N . SER A 1 237 ? 7.695 -30.612 -19.087 1.00 56.25 237 SER A N 1
ATOM 1830 C CA . SER A 1 237 ? 6.560 -30.582 -18.156 1.00 56.25 237 SER A CA 1
ATOM 1831 C C . SER A 1 237 ? 6.478 -31.839 -17.287 1.00 56.25 237 SER A C 1
ATOM 1833 O O . SER A 1 237 ? 6.142 -31.754 -16.110 1.00 56.25 237 SER A O 1
ATOM 1835 N N . GLN A 1 238 ? 6.889 -32.996 -17.821 1.00 54.19 238 GLN A N 1
ATOM 1836 C CA . GLN A 1 238 ? 7.027 -34.217 -17.025 1.00 54.19 238 GLN A CA 1
ATOM 1837 C C . GLN A 1 238 ? 8.116 -34.086 -15.958 1.00 54.19 238 GLN A C 1
ATOM 1839 O O . GLN A 1 238 ? 7.940 -34.602 -14.859 1.00 54.19 238 GLN A O 1
ATOM 1844 N N . LYS A 1 239 ? 9.210 -33.365 -16.241 1.00 64.69 239 LYS A N 1
ATOM 1845 C CA . LYS A 1 239 ? 10.257 -33.106 -15.243 1.00 64.69 239 LYS A CA 1
ATOM 1846 C C . LYS A 1 239 ? 9.785 -32.161 -14.148 1.00 64.69 239 LYS A C 1
ATOM 1848 O O . LYS A 1 239 ? 10.083 -32.425 -12.993 1.00 64.69 239 LYS A O 1
ATOM 1853 N N . VAL A 1 240 ? 9.037 -31.113 -14.492 1.00 64.38 240 VAL A N 1
ATOM 1854 C CA . VAL A 1 240 ? 8.484 -30.171 -13.504 1.00 64.38 240 VAL A CA 1
ATOM 1855 C C . VAL A 1 240 ? 7.499 -30.883 -12.582 1.00 64.38 240 VAL A C 1
ATOM 1857 O O . VAL A 1 240 ? 7.620 -30.788 -11.367 1.00 64.38 240 VAL A O 1
ATOM 1860 N N . VAL A 1 241 ? 6.584 -31.680 -13.142 1.00 67.00 241 VAL A N 1
ATOM 1861 C CA . VAL A 1 241 ? 5.642 -32.474 -12.338 1.00 67.00 241 VAL A CA 1
ATOM 1862 C C . VAL A 1 241 ? 6.390 -33.471 -11.447 1.00 67.00 241 VAL A C 1
ATOM 1864 O O . VAL A 1 241 ? 6.048 -33.628 -10.280 1.00 67.00 241 VAL A O 1
ATOM 1867 N N . GLN A 1 242 ? 7.442 -34.113 -11.959 1.00 66.19 242 GLN A N 1
ATOM 1868 C CA . GLN A 1 242 ? 8.232 -35.062 -11.177 1.00 66.19 242 GLN A CA 1
ATOM 1869 C C . GLN A 1 242 ? 9.072 -34.388 -10.078 1.00 66.19 242 GLN A C 1
ATOM 1871 O O . GLN A 1 242 ? 9.201 -34.962 -8.999 1.00 66.19 242 GLN A O 1
ATOM 1876 N N . ASP A 1 243 ? 9.589 -33.178 -10.312 1.00 71.38 243 ASP A N 1
ATOM 1877 C CA . ASP A 1 243 ? 10.317 -32.384 -9.310 1.00 71.38 243 ASP A CA 1
ATOM 1878 C C . ASP A 1 243 ? 9.387 -31.920 -8.184 1.00 71.38 243 ASP A C 1
ATOM 1880 O O . ASP A 1 243 ? 9.704 -32.095 -7.009 1.00 71.38 243 ASP A O 1
ATOM 1884 N N . VAL A 1 244 ? 8.196 -31.422 -8.531 1.00 71.12 244 VAL A N 1
ATOM 1885 C CA . VAL A 1 244 ? 7.179 -31.004 -7.553 1.00 71.12 244 VAL A CA 1
ATOM 1886 C C . VAL A 1 244 ? 6.755 -32.185 -6.678 1.00 71.12 244 VAL A C 1
ATOM 1888 O O . VAL A 1 244 ? 6.774 -32.079 -5.453 1.00 71.12 244 VAL A O 1
ATOM 1891 N N . LEU A 1 245 ? 6.460 -33.341 -7.281 1.00 73.69 245 LEU A N 1
ATOM 1892 C CA . LEU A 1 245 ? 6.078 -34.545 -6.534 1.00 73.69 245 LEU A CA 1
ATOM 1893 C C . LEU A 1 245 ? 7.205 -35.054 -5.622 1.00 73.69 245 LEU A C 1
ATOM 1895 O O . LEU A 1 245 ? 6.935 -35.522 -4.516 1.00 73.69 245 LEU A O 1
ATOM 1899 N N . LEU A 1 246 ? 8.466 -34.949 -6.054 1.00 74.50 246 LEU A N 1
ATOM 1900 C CA . LEU A 1 246 ? 9.612 -35.367 -5.248 1.00 74.50 246 LEU A CA 1
ATOM 1901 C C . LEU A 1 246 ? 9.840 -34.435 -4.050 1.00 74.50 246 LEU A C 1
ATOM 1903 O O . LEU A 1 246 ? 10.109 -34.921 -2.953 1.00 74.50 246 LEU A O 1
ATOM 1907 N N . ARG A 1 247 ? 9.680 -33.118 -4.229 1.00 75.88 247 ARG A N 1
ATOM 1908 C CA . ARG A 1 247 ? 9.772 -32.140 -3.131 1.00 75.88 247 ARG A CA 1
ATOM 1909 C C . ARG A 1 247 ? 8.675 -32.343 -2.091 1.00 75.88 247 ARG A C 1
ATOM 1911 O O . ARG A 1 247 ? 8.966 -32.333 -0.900 1.00 75.88 247 ARG A O 1
ATOM 1918 N N . MET A 1 248 ? 7.442 -32.600 -2.529 1.00 73.31 248 MET A N 1
ATOM 1919 C CA . MET A 1 248 ? 6.332 -32.904 -1.616 1.00 73.31 248 MET A CA 1
ATOM 1920 C C . MET A 1 248 ? 6.595 -34.178 -0.802 1.00 73.31 248 MET A C 1
ATOM 1922 O O . MET A 1 248 ? 6.336 -34.202 0.398 1.00 73.31 248 MET A O 1
ATOM 1926 N N . TYR A 1 249 ? 7.154 -35.220 -1.427 1.00 74.25 249 TYR A N 1
ATOM 1927 C CA . TYR A 1 249 ? 7.499 -36.464 -0.734 1.00 74.25 249 TYR A CA 1
ATOM 1928 C C . TYR A 1 249 ? 8.620 -36.282 0.300 1.00 74.25 249 TYR A C 1
ATOM 1930 O O . TYR A 1 249 ? 8.541 -36.849 1.383 1.00 74.25 249 TYR A O 1
ATOM 1938 N N . ILE A 1 250 ? 9.652 -35.490 -0.009 1.00 75.38 250 ILE A N 1
ATOM 1939 C CA . ILE A 1 250 ? 10.760 -35.228 0.925 1.00 75.38 250 ILE A CA 1
ATOM 1940 C C . ILE A 1 250 ? 10.269 -34.425 2.135 1.00 75.38 250 ILE A C 1
ATOM 1942 O O . ILE A 1 250 ? 10.545 -34.815 3.266 1.00 75.38 250 ILE A O 1
ATOM 1946 N N . ASN A 1 251 ? 9.472 -33.378 1.911 1.00 72.25 251 ASN A N 1
ATOM 1947 C CA . ASN A 1 251 ? 8.953 -32.537 2.993 1.00 72.25 251 ASN A CA 1
ATOM 1948 C C . ASN A 1 251 ? 7.959 -33.281 3.905 1.00 72.25 251 ASN A C 1
ATOM 1950 O O . ASN A 1 251 ? 7.848 -32.955 5.081 1.00 72.25 251 ASN A O 1
ATOM 1954 N N . GLY A 1 252 ? 7.269 -34.307 3.395 1.00 60.28 252 GLY A N 1
ATOM 1955 C CA . GLY A 1 252 ? 6.372 -35.157 4.189 1.00 60.28 252 GLY A CA 1
ATOM 1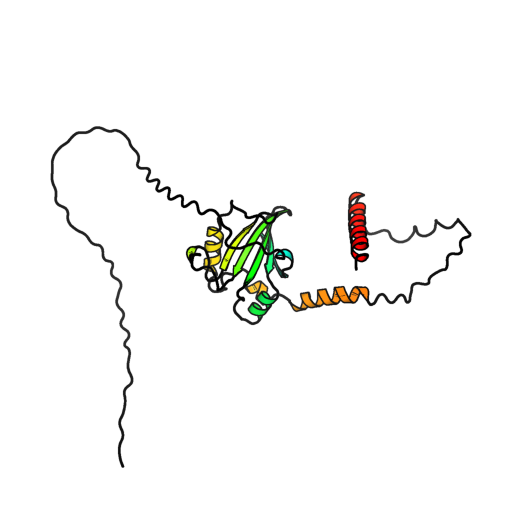956 C C . GLY A 1 252 ? 7.068 -36.226 5.043 1.00 60.28 252 GLY A C 1
ATOM 1957 O O . GLY A 1 252 ? 6.393 -36.930 5.789 1.00 60.28 252 GLY A O 1
ATOM 1958 N N . LEU A 1 253 ? 8.391 -36.393 4.930 1.00 51.84 253 LEU A N 1
ATOM 1959 C CA . LEU A 1 253 ? 9.170 -37.339 5.743 1.00 51.84 253 LEU A CA 1
ATOM 1960 C C . LEU A 1 253 ? 9.873 -36.680 6.942 1.00 51.84 253 LEU A C 1
ATOM 1962 O O . LEU A 1 253 ? 10.451 -37.393 7.762 1.00 51.84 253 LEU A O 1
ATOM 1966 N N . GLU A 1 254 ? 9.828 -35.350 7.049 1.00 53.03 254 GLU A N 1
ATOM 1967 C CA . GLU A 1 254 ? 10.457 -34.580 8.135 1.00 53.03 254 GLU A CA 1
ATOM 1968 C C . GLU A 1 254 ? 9.462 -34.120 9.225 1.00 53.03 254 GLU A C 1
ATOM 1970 O O . GLU A 1 254 ? 9.842 -33.372 10.126 1.00 53.03 254 GLU A O 1
ATOM 1975 N N . SER A 1 255 ? 8.216 -34.613 9.188 1.00 47.12 255 SER A N 1
ATOM 1976 C CA . SER A 1 255 ? 7.151 -34.375 10.183 1.00 47.12 255 SER A CA 1
ATOM 1977 C C . SER A 1 255 ? 6.789 -35.620 10.987 1.00 47.12 255 SER A C 1
ATOM 1979 O O . SER A 1 255 ? 6.519 -36.659 10.339 1.00 47.12 255 SER A O 1
#